Protein AF-A0A9P0P6H9-F1 (afdb_monomer_lite)

Foldseek 3Di:
DPDQDPLLVLLVVLLVVLQVLVQVVLVVCVVVVVLDPVSCVVSLVVSLVVSLVVLPVVDDDQSSLSNNLSNVLSNLLNVLVSLLPRPDLLRNLVSLLSNLLSCLLSLQLNLCSVQPVPPRGSCSSVPCVDPVVVVVVVVLVVVLVVCCVPPSVQSNPVVLLVVLSVLLVQLSVQLSQVSVQLRVLDDPDDDPDDDPPHDDGCDDSNVVPVCSNVVSVVSNVVSSSSNRSD

Secondary structure (DSSP, 8-state):
-PPPPHHHHHHHHHHHHHHHHHHHHHHHHHHTT---HHHHHHHHHHHHHHHHHHHHHH--HHHHHHHHHHHHHHHHHHHHHHHHHHS-TTTHHHHHHHHHHHHHHHHHHHHHHHH-TTT--GGGG-TTS-HHHHHHHHHHHHHHHHHHHH-GGGG--HHHHHHHHHHHHHHHHHHHHHHHHHGGG--SSPPSS--TT-----SGGGGT-SSHHHHHHHHHHHHHHHHH--

InterPro domains:
  IPR007269 Isoprenylcysteine carboxyl methyltransferase [PF04140] (165-226)
  IPR025770 Protein-S-isoprenylcysteine O-methyltransferase [PS51564] (11-226)

Radius of gyration: 18.98 Å; chains: 1; bounding box: 43×39×51 Å

Organism: Acanthoscelides obtectus (NCBI:txid200917)

Sequence (230 aa):
MKMLCSEAKIALQTFLLGFFVFLPIEFGNIYLNCVSLTENAMTISSATAVLCFVVGLLYRGYNFQIGIRAALLGAVFALGFYVRIVAPPNVKIFGSYMCIMAFFHFSEFLFIALIQPKQVSTDSFVINHSPQYVIAAITSWLEFFLECYFFPGMKQVYWLSSVGICICVLGELLRKASMLTARSNFHHLVQCEKSNDHVLVTHGVYAWFRHPSYVGWFYWSVGTQVCNIS

Structure (mmCIF, N/CA/C/O backbone):
data_AF-A0A9P0P6H9-F1
#
_entry.id   AF-A0A9P0P6H9-F1
#
loop_
_atom_site.group_PDB
_atom_site.id
_atom_site.type_symbol
_atom_site.label_atom_id
_atom_site.label_alt_id
_atom_site.label_comp_id
_atom_site.label_asym_id
_atom_site.label_entity_id
_atom_site.label_seq_id
_atom_site.pdbx_PDB_ins_code
_atom_site.Cartn_x
_atom_site.Cartn_y
_atom_site.Cartn_z
_atom_site.occupancy
_atom_site.B_iso_or_equiv
_atom_site.auth_seq_id
_atom_site.auth_comp_id
_atom_site.auth_asym_id
_atom_site.auth_atom_id
_atom_site.pdbx_PDB_model_num
ATOM 1 N N . MET A 1 1 ? -23.849 10.475 11.396 1.00 46.50 1 MET A N 1
ATOM 2 C CA . MET A 1 1 ? -22.535 10.012 10.896 1.00 46.50 1 MET A CA 1
ATOM 3 C C . MET A 1 1 ? -21.529 10.195 12.029 1.00 46.50 1 MET A C 1
ATOM 5 O O . MET A 1 1 ? -21.352 11.330 12.452 1.00 46.50 1 MET A O 1
ATOM 9 N N . LYS A 1 2 ? -20.972 9.126 12.624 1.00 58.31 2 LYS A N 1
ATOM 10 C CA . LYS A 1 2 ? -19.924 9.292 13.655 1.00 58.31 2 LYS A CA 1
ATOM 11 C C . LYS A 1 2 ? -18.733 9.996 12.997 1.00 58.31 2 LYS A C 1
ATOM 13 O O . LYS A 1 2 ? -18.302 9.569 11.930 1.00 58.31 2 LYS A O 1
ATOM 18 N N . MET A 1 3 ? -18.242 11.079 13.597 1.00 72.44 3 MET A N 1
ATOM 19 C CA . MET A 1 3 ? -17.008 11.727 13.150 1.00 72.44 3 MET A CA 1
ATOM 20 C C . MET A 1 3 ? -15.858 10.712 13.175 1.00 72.44 3 MET A C 1
ATOM 22 O O . MET A 1 3 ? -15.705 10.004 14.170 1.00 72.44 3 MET A O 1
ATOM 26 N N . LEU A 1 4 ? -15.052 10.660 12.105 1.00 85.12 4 LEU A N 1
ATOM 27 C CA . LEU A 1 4 ? -13.774 9.935 12.108 1.00 85.12 4 LEU A CA 1
ATOM 28 C C . LEU A 1 4 ? -12.929 10.387 13.311 1.00 85.12 4 LEU A C 1
ATOM 30 O O . LEU A 1 4 ? -12.880 11.589 13.605 1.00 85.12 4 LEU A O 1
ATOM 34 N N . CYS A 1 5 ? -12.240 9.446 13.966 1.00 93.38 5 CYS A N 1
ATOM 35 C CA . CYS A 1 5 ? -11.257 9.785 14.993 1.00 93.38 5 CYS A CA 1
ATOM 36 C C . CYS A 1 5 ? -10.082 10.574 14.393 1.00 93.38 5 CYS A C 1
ATOM 38 O O . CYS A 1 5 ? -9.901 10.631 13.171 1.00 93.38 5 CYS A O 1
ATOM 40 N N . SER A 1 6 ? -9.302 11.227 15.254 1.00 94.88 6 SER A N 1
ATOM 41 C CA . SER A 1 6 ? -8.186 12.074 14.821 1.00 94.88 6 SER A CA 1
ATOM 42 C C . SER A 1 6 ? -7.151 11.271 14.032 1.00 94.88 6 SER A C 1
ATOM 44 O O . SER A 1 6 ? -6.678 11.712 12.990 1.00 94.88 6 SER A O 1
ATOM 46 N N . GLU A 1 7 ? -6.862 10.057 14.486 1.00 96.31 7 GLU A N 1
ATOM 47 C CA . GLU A 1 7 ? -5.907 9.121 13.903 1.00 96.31 7 GLU A CA 1
ATOM 48 C C . GLU A 1 7 ? -6.308 8.739 12.475 1.00 96.31 7 GLU A C 1
ATOM 50 O O . GLU A 1 7 ? -5.483 8.793 11.563 1.00 96.31 7 GLU A O 1
ATOM 55 N N . ALA A 1 8 ? -7.593 8.437 12.257 1.00 96.56 8 ALA A N 1
ATOM 56 C CA . ALA A 1 8 ? -8.132 8.142 10.932 1.00 96.56 8 ALA A CA 1
ATOM 57 C C . ALA A 1 8 ? -8.013 9.346 9.987 1.00 96.56 8 ALA A C 1
ATOM 59 O O . ALA A 1 8 ? -7.666 9.183 8.819 1.00 96.56 8 ALA A O 1
ATOM 60 N N . LYS A 1 9 ? -8.285 10.563 10.486 1.00 97.00 9 LYS A N 1
ATOM 61 C CA . LYS A 1 9 ? -8.155 11.795 9.692 1.00 97.00 9 LYS A CA 1
ATOM 62 C C . LYS A 1 9 ? -6.710 12.036 9.278 1.00 97.00 9 LYS A C 1
ATOM 64 O O . LYS A 1 9 ? -6.476 12.311 8.108 1.00 97.00 9 LYS A O 1
ATOM 69 N N . ILE A 1 10 ? -5.769 11.903 10.212 1.00 97.56 10 ILE A N 1
ATOM 70 C CA . ILE A 1 10 ? -4.338 12.084 9.948 1.00 97.56 10 ILE A CA 1
ATOM 71 C C . ILE A 1 10 ? -3.876 11.073 8.903 1.00 97.56 10 ILE A C 1
ATOM 73 O O . ILE A 1 10 ? -3.318 11.479 7.891 1.00 97.56 10 ILE A O 1
ATOM 77 N N . ALA A 1 11 ? -4.166 9.782 9.100 1.00 98.06 11 ALA A N 1
ATOM 78 C CA . ALA A 1 11 ? -3.779 8.745 8.150 1.00 98.06 11 ALA A CA 1
ATOM 79 C C . ALA A 1 11 ? -4.369 8.992 6.755 1.00 98.06 11 ALA A C 1
ATOM 81 O O . ALA A 1 11 ? -3.656 8.901 5.761 1.00 98.06 11 ALA A O 1
ATOM 82 N N . LEU A 1 12 ? -5.655 9.344 6.661 1.00 97.94 12 LEU A N 1
ATOM 83 C CA . LEU A 1 12 ? -6.288 9.631 5.375 1.00 97.94 12 LEU A CA 1
ATOM 84 C C . LEU A 1 12 ? -5.664 10.859 4.697 1.00 97.94 12 LEU A C 1
ATOM 86 O O . LEU A 1 12 ? -5.332 10.803 3.517 1.00 97.94 12 LEU A O 1
ATOM 90 N N . GLN A 1 13 ? -5.477 11.955 5.434 1.00 97.75 13 GLN A N 1
ATOM 91 C CA . GLN A 1 13 ? -4.884 13.184 4.904 1.00 97.75 13 GLN A CA 1
ATOM 92 C C . GLN A 1 13 ? -3.459 12.954 4.405 1.00 97.75 13 GLN A C 1
ATOM 94 O O . GLN A 1 13 ? -3.124 13.392 3.307 1.00 97.75 13 GLN A O 1
ATOM 99 N N . THR A 1 14 ? -2.623 12.257 5.175 1.00 98.19 14 THR A N 1
ATOM 100 C CA . THR A 1 14 ? -1.229 12.048 4.787 1.00 98.19 14 THR A CA 1
ATOM 101 C C . THR A 1 14 ? -1.071 10.984 3.707 1.00 98.19 14 THR A C 1
ATOM 103 O O . THR A 1 14 ? -0.214 11.156 2.846 1.00 98.19 14 THR A O 1
ATOM 106 N N . PHE A 1 15 ? -1.919 9.948 3.665 1.00 98.56 15 PHE A N 1
ATOM 107 C CA . PHE A 1 15 ? -1.969 9.014 2.532 1.00 98.56 15 PHE A CA 1
ATOM 108 C C . PHE A 1 15 ? -2.300 9.741 1.229 1.00 98.56 15 PHE A C 1
ATOM 110 O O . PHE A 1 15 ? -1.589 9.592 0.238 1.00 98.56 15 PHE A O 1
ATOM 117 N N . LEU A 1 16 ? -3.339 10.583 1.242 1.00 98.00 16 LEU A N 1
ATOM 118 C CA . LEU A 1 16 ? -3.709 11.384 0.075 1.00 98.00 16 LEU A CA 1
ATOM 119 C C . LEU A 1 16 ? -2.623 12.401 -0.287 1.00 98.00 16 LEU A C 1
ATOM 121 O O . LEU A 1 16 ? -2.374 12.603 -1.469 1.00 98.00 16 LEU A O 1
ATOM 125 N N . LEU A 1 17 ? -1.941 12.998 0.696 1.00 97.12 17 LEU A N 1
ATOM 126 C CA . LEU A 1 17 ? -0.784 13.860 0.447 1.00 97.12 17 LEU A CA 1
ATOM 127 C C . LEU A 1 17 ? 0.320 13.098 -0.298 1.00 97.12 17 LEU A C 1
ATOM 129 O O . LEU A 1 17 ? 0.776 13.566 -1.335 1.00 97.12 17 LEU A O 1
ATOM 133 N N . GLY A 1 18 ? 0.721 11.920 0.192 1.00 97.12 18 GLY A N 1
ATOM 134 C CA . GLY A 1 18 ? 1.727 11.088 -0.471 1.00 97.12 18 GLY A CA 1
ATOM 135 C C . GLY A 1 18 ? 1.313 10.693 -1.889 1.00 97.12 18 GLY A C 1
ATOM 136 O O . GLY A 1 18 ? 2.103 10.813 -2.817 1.00 97.12 18 GLY A O 1
ATOM 137 N N . PHE A 1 19 ? 0.052 10.307 -2.078 1.00 97.12 19 PHE A N 1
ATOM 138 C CA . PHE A 1 19 ? -0.480 9.935 -3.387 1.00 97.12 19 PHE A CA 1
ATOM 139 C C . PHE A 1 19 ? -0.509 11.115 -4.375 1.00 97.12 19 PHE A C 1
ATOM 141 O O . PHE A 1 19 ? 0.058 11.041 -5.463 1.00 97.12 19 PHE A O 1
ATOM 148 N N . PHE A 1 20 ? -1.132 12.235 -3.997 1.00 95.69 20 PHE A N 1
ATOM 149 C CA . PHE A 1 20 ? -1.343 13.370 -4.899 1.00 95.69 20 PHE A CA 1
ATOM 150 C C . PHE A 1 20 ? -0.106 14.241 -5.120 1.00 95.69 20 PHE A C 1
ATOM 152 O O . PHE A 1 20 ? -0.071 14.964 -6.110 1.00 95.69 20 PHE A O 1
ATOM 159 N N . VAL A 1 21 ? 0.907 14.187 -4.250 1.00 94.31 21 VAL A N 1
ATOM 160 C CA . VAL A 1 21 ? 2.198 14.852 -4.508 1.00 94.31 21 VAL A CA 1
ATOM 161 C C . VAL A 1 21 ? 2.993 14.108 -5.580 1.00 94.31 21 VAL A C 1
ATOM 163 O O . VAL A 1 21 ? 3.649 14.745 -6.399 1.00 94.31 21 VAL A O 1
ATOM 166 N N . PHE A 1 22 ? 2.921 12.776 -5.605 1.00 94.81 22 PHE A N 1
ATOM 167 C CA . PHE A 1 22 ? 3.721 11.956 -6.516 1.00 94.81 22 PHE A CA 1
ATOM 168 C C . PHE A 1 22 ? 3.121 11.895 -7.923 1.00 94.81 22 PHE A C 1
ATOM 170 O O . PHE A 1 22 ? 3.861 12.023 -8.895 1.00 94.81 22 PHE A O 1
ATOM 177 N N . LEU A 1 23 ? 1.791 11.831 -8.048 1.00 92.38 23 LEU A N 1
ATOM 178 C CA . LEU A 1 23 ? 1.106 11.803 -9.347 1.00 92.38 23 LEU A CA 1
ATOM 179 C C . LEU A 1 23 ? 1.543 12.888 -10.359 1.00 92.38 23 LEU A C 1
ATOM 181 O O . LEU A 1 23 ? 1.829 12.533 -11.502 1.00 92.38 23 LEU A O 1
ATOM 185 N N . PRO A 1 24 ? 1.599 14.195 -10.024 1.00 93.00 24 PRO A N 1
ATOM 186 C CA . PRO A 1 24 ? 2.011 15.220 -10.983 1.00 93.00 24 PRO A CA 1
ATOM 187 C C . PRO A 1 24 ? 3.496 15.129 -11.346 1.00 93.00 24 PRO A C 1
ATOM 189 O O . PRO A 1 24 ? 3.852 15.427 -12.483 1.00 93.00 24 PRO A O 1
ATOM 192 N N . ILE A 1 25 ? 4.354 14.699 -10.414 1.00 94.00 25 ILE A N 1
ATOM 193 C CA . ILE A 1 25 ? 5.785 14.475 -10.667 1.00 94.00 25 ILE A CA 1
ATOM 194 C C . ILE A 1 25 ? 5.942 13.344 -11.686 1.00 94.00 25 ILE A C 1
ATOM 196 O O . ILE A 1 25 ? 6.605 13.498 -12.707 1.00 94.00 25 ILE A O 1
ATOM 200 N N . GLU A 1 26 ? 5.269 12.227 -11.433 1.00 93.56 26 GLU A N 1
ATOM 201 C CA . GLU A 1 26 ? 5.256 11.047 -12.290 1.00 93.56 26 GLU A CA 1
ATOM 202 C C . GLU A 1 26 ? 4.680 11.360 -13.677 1.00 93.56 26 GLU A C 1
ATOM 204 O O . GLU A 1 26 ? 5.293 11.026 -14.689 1.00 93.56 26 GLU A O 1
ATOM 209 N N . PHE A 1 27 ? 3.550 12.069 -13.750 1.00 93.38 27 PHE A N 1
ATOM 210 C CA . PHE A 1 27 ? 2.960 12.499 -15.019 1.00 93.38 27 PHE A CA 1
ATOM 211 C C . PHE A 1 27 ? 3.875 13.462 -15.786 1.00 93.38 27 PHE A C 1
ATOM 213 O O . PHE A 1 27 ? 4.026 13.329 -17.000 1.00 93.38 27 PHE A O 1
ATOM 220 N N . GLY A 1 28 ? 4.527 14.394 -15.085 1.00 93.88 28 GLY A N 1
ATOM 221 C CA . GLY A 1 28 ? 5.537 15.279 -15.659 1.00 93.88 28 GLY A CA 1
ATOM 222 C C . GLY A 1 28 ? 6.708 14.500 -16.260 1.00 93.88 28 GLY A C 1
ATOM 223 O O . GLY A 1 28 ? 7.095 14.768 -17.395 1.00 93.88 28 GLY A O 1
ATOM 224 N N . ASN A 1 29 ? 7.207 13.480 -15.557 1.00 93.75 29 ASN A N 1
ATOM 225 C CA . ASN A 1 29 ? 8.280 12.616 -16.054 1.00 93.75 29 ASN A CA 1
ATOM 226 C C . ASN A 1 29 ? 7.860 11.837 -17.311 1.00 93.75 29 ASN A C 1
ATOM 228 O O . ASN A 1 29 ? 8.657 11.718 -18.240 1.00 93.75 29 ASN A O 1
ATOM 232 N N . ILE A 1 30 ? 6.610 11.353 -17.384 1.00 93.62 30 ILE A N 1
ATOM 233 C CA . ILE A 1 30 ? 6.062 10.735 -18.609 1.00 93.62 30 ILE A CA 1
ATOM 234 C C . ILE A 1 30 ? 6.025 11.756 -19.744 1.00 93.62 30 ILE A C 1
ATOM 236 O O . ILE A 1 30 ? 6.517 11.481 -20.835 1.00 93.62 30 ILE A O 1
ATOM 240 N N . TYR A 1 31 ? 5.449 12.931 -19.488 1.00 94.81 31 TYR A N 1
ATOM 241 C CA . TYR A 1 31 ? 5.254 13.973 -20.494 1.00 94.81 31 TYR A CA 1
ATOM 242 C C . TYR A 1 31 ? 6.580 14.483 -21.077 1.00 94.81 31 TYR A C 1
ATOM 244 O O . TYR A 1 31 ? 6.685 14.698 -22.282 1.00 94.81 31 TYR A O 1
ATOM 252 N N . LEU A 1 32 ? 7.604 14.634 -20.234 1.00 93.88 32 LEU A N 1
ATOM 253 C CA . LEU A 1 32 ? 8.948 15.062 -20.630 1.00 93.88 32 LEU A CA 1
ATOM 254 C C . LEU A 1 32 ? 9.820 13.915 -21.169 1.00 93.88 32 LEU A C 1
ATOM 256 O O . LEU A 1 32 ? 10.964 14.150 -21.549 1.00 93.88 32 LEU A O 1
ATOM 260 N N . ASN A 1 33 ? 9.295 12.685 -21.209 1.00 91.50 33 ASN A N 1
ATOM 261 C CA . ASN A 1 33 ? 10.023 11.469 -21.575 1.00 91.50 33 ASN A CA 1
ATOM 262 C C . ASN A 1 33 ? 11.272 11.199 -20.702 1.00 91.50 33 ASN A C 1
ATOM 264 O O . ASN A 1 33 ? 12.204 10.507 -21.115 1.00 91.50 33 ASN A O 1
ATOM 268 N N . CYS A 1 34 ? 11.274 11.701 -19.466 1.00 90.12 34 CYS A N 1
ATOM 269 C CA . CYS A 1 34 ? 12.267 11.402 -18.436 1.00 90.12 34 CYS A CA 1
ATOM 270 C C . CYS A 1 34 ? 11.896 10.080 -17.755 1.00 90.12 34 CYS A C 1
ATOM 272 O O . CYS A 1 34 ? 11.476 10.060 -16.602 1.00 90.12 34 CYS A O 1
ATOM 274 N N . VAL A 1 35 ? 11.977 8.966 -18.488 1.00 86.88 35 VAL A N 1
ATOM 275 C CA . VAL A 1 35 ? 11.600 7.615 -18.010 1.00 86.88 35 VAL A CA 1
ATOM 276 C C . VAL A 1 35 ? 12.808 6.741 -17.656 1.00 86.88 35 VAL A C 1
ATOM 278 O O . VAL A 1 35 ? 12.669 5.562 -17.336 1.00 86.88 35 VAL A O 1
ATOM 281 N N . SER A 1 36 ? 14.010 7.321 -17.681 1.00 92.50 36 SER A N 1
ATOM 282 C CA . SER A 1 36 ? 15.232 6.688 -17.185 1.00 92.50 36 SER A CA 1
ATOM 283 C C . SER A 1 36 ? 15.065 6.273 -15.722 1.00 92.50 36 SER A C 1
ATOM 285 O O . SER A 1 36 ? 14.583 7.053 -14.894 1.00 92.50 36 SER A O 1
ATOM 287 N N . LEU A 1 37 ? 15.497 5.054 -15.385 1.00 91.19 37 LEU A N 1
ATOM 288 C CA . LEU A 1 37 ? 15.441 4.551 -14.011 1.00 91.19 37 LEU A CA 1
ATOM 289 C C . LEU A 1 37 ? 16.217 5.460 -13.054 1.00 91.19 37 LEU A C 1
ATOM 291 O O . LEU A 1 37 ? 15.731 5.754 -11.968 1.00 91.19 37 LEU A O 1
ATOM 295 N N . THR A 1 38 ? 17.403 5.922 -13.452 1.00 92.50 38 THR A N 1
ATOM 296 C CA . THR A 1 38 ? 18.271 6.743 -12.601 1.00 92.50 38 THR A CA 1
ATOM 297 C C . THR A 1 38 ? 17.655 8.115 -12.339 1.00 92.50 38 THR A C 1
ATOM 299 O O . THR A 1 38 ? 17.631 8.562 -11.194 1.00 92.50 38 THR A O 1
ATOM 302 N N . GLU A 1 39 ? 17.105 8.760 -13.371 1.00 90.38 39 GLU A N 1
ATOM 303 C CA . GLU A 1 39 ? 16.432 10.060 -13.239 1.00 90.38 39 GLU A CA 1
ATOM 304 C C . GLU A 1 39 ? 15.203 9.950 -12.336 1.00 90.38 39 GLU A C 1
ATOM 306 O O . GLU A 1 39 ? 15.060 10.713 -11.383 1.00 90.38 39 GLU A O 1
ATOM 311 N N . ASN A 1 40 ? 14.354 8.945 -12.570 1.00 93.25 40 ASN A N 1
ATOM 312 C CA . ASN A 1 40 ? 13.177 8.720 -11.739 1.00 93.25 40 ASN A CA 1
ATOM 313 C C . ASN A 1 40 ? 13.549 8.356 -10.309 1.00 93.25 40 ASN A C 1
ATOM 315 O O . ASN A 1 40 ? 12.954 8.894 -9.384 1.00 93.25 40 ASN A O 1
ATOM 319 N N . ALA A 1 41 ? 14.556 7.508 -10.097 1.00 93.00 41 ALA A N 1
ATOM 320 C CA . ALA A 1 41 ? 15.015 7.166 -8.756 1.00 93.00 41 ALA A CA 1
ATOM 321 C C . ALA A 1 41 ? 15.477 8.413 -7.986 1.00 93.00 41 ALA A C 1
ATOM 323 O O . ALA A 1 41 ? 15.114 8.579 -6.820 1.00 93.00 41 ALA A O 1
ATOM 324 N N . MET A 1 42 ? 16.218 9.323 -8.627 1.00 93.50 42 MET A N 1
ATOM 325 C CA . MET A 1 42 ? 16.642 10.587 -8.010 1.00 93.50 42 MET A CA 1
ATOM 326 C C . MET A 1 42 ? 15.455 11.510 -7.710 1.00 93.50 42 MET A C 1
ATOM 328 O O . MET A 1 42 ? 15.340 12.023 -6.596 1.00 93.50 42 MET A O 1
ATOM 332 N N . THR A 1 43 ? 14.538 11.683 -8.661 1.00 93.81 43 THR A N 1
ATOM 333 C CA . THR A 1 43 ? 13.362 12.548 -8.493 1.00 93.81 43 THR A CA 1
ATOM 334 C C . THR A 1 43 ? 12.421 12.026 -7.403 1.00 93.81 43 THR A C 1
ATOM 336 O O . THR A 1 43 ? 12.041 12.769 -6.501 1.00 93.81 43 THR A O 1
ATOM 339 N N . ILE A 1 44 ? 12.095 10.732 -7.432 1.00 94.19 44 ILE A N 1
ATOM 340 C CA . ILE A 1 44 ? 11.188 10.066 -6.485 1.00 94.19 44 ILE A CA 1
ATOM 341 C C . ILE A 1 44 ? 11.805 9.999 -5.082 1.00 94.19 44 ILE A C 1
ATOM 343 O O . ILE A 1 44 ? 11.108 10.252 -4.098 1.00 94.19 44 ILE A O 1
ATOM 347 N N . SER A 1 45 ? 13.108 9.725 -4.951 1.00 94.81 45 SER A N 1
ATOM 348 C CA . SER A 1 45 ? 13.781 9.749 -3.640 1.00 94.81 45 SER A CA 1
ATOM 349 C C . SER A 1 45 ? 13.834 11.159 -3.047 1.00 94.81 45 SER A C 1
ATOM 351 O O . SER A 1 45 ? 13.545 11.331 -1.861 1.00 94.81 45 SER A O 1
ATOM 353 N N . SER A 1 46 ? 14.096 12.177 -3.870 1.00 95.12 46 SER A N 1
ATOM 354 C CA . SER A 1 46 ? 14.055 13.582 -3.448 1.00 95.12 46 SER A CA 1
ATOM 355 C C . SER A 1 46 ? 12.645 13.992 -3.011 1.00 95.12 46 SER A C 1
ATOM 357 O O . SER A 1 46 ? 12.470 14.554 -1.929 1.00 95.12 46 SER A O 1
ATOM 359 N N . ALA A 1 47 ? 11.618 13.638 -3.792 1.00 96.06 47 ALA A N 1
ATOM 360 C CA . ALA A 1 47 ? 10.218 13.873 -3.441 1.00 96.06 47 ALA A CA 1
ATOM 361 C C . ALA A 1 47 ? 9.822 13.160 -2.137 1.00 96.06 47 ALA A C 1
ATOM 363 O O . ALA A 1 47 ? 9.124 13.732 -1.300 1.00 96.06 47 ALA A O 1
ATOM 364 N N . THR A 1 48 ? 10.329 11.944 -1.916 1.00 96.62 48 THR A N 1
ATOM 365 C CA . THR A 1 48 ? 10.120 11.188 -0.673 1.00 96.62 48 THR A CA 1
ATOM 366 C C . THR A 1 48 ? 10.765 11.890 0.518 1.00 96.62 48 THR A C 1
ATOM 368 O O . THR A 1 48 ? 10.127 12.034 1.559 1.00 96.62 48 THR A O 1
ATOM 371 N N . ALA A 1 49 ? 11.999 12.383 0.381 1.00 96.81 49 ALA A N 1
ATOM 372 C CA . ALA A 1 49 ? 12.669 13.135 1.440 1.00 96.81 49 ALA A CA 1
ATOM 373 C C . ALA A 1 49 ? 11.895 14.415 1.805 1.00 96.81 49 ALA A C 1
ATOM 375 O O . ALA A 1 49 ? 11.684 14.693 2.988 1.00 96.81 49 ALA A O 1
ATOM 376 N N . VAL A 1 50 ? 11.403 15.149 0.799 1.00 96.75 50 VAL A N 1
ATOM 377 C CA . VAL A 1 50 ? 10.554 16.334 0.998 1.00 96.75 50 VAL A CA 1
ATOM 378 C C . VAL A 1 50 ? 9.241 15.962 1.687 1.00 96.75 50 VAL A C 1
ATOM 380 O O . VAL A 1 50 ? 8.860 16.623 2.650 1.00 96.75 50 VAL A O 1
ATOM 383 N N . LEU A 1 51 ? 8.571 14.887 1.265 1.00 97.25 51 LEU A N 1
ATOM 384 C CA . LEU A 1 51 ? 7.343 14.400 1.900 1.00 97.25 51 LEU A CA 1
ATOM 385 C C . LEU A 1 51 ? 7.571 14.074 3.383 1.00 97.25 51 LEU A C 1
ATOM 387 O O . LEU A 1 51 ? 6.808 14.526 4.239 1.00 97.25 51 LEU A O 1
ATOM 391 N N . CYS A 1 52 ? 8.639 13.336 3.697 1.00 97.06 52 CYS A N 1
ATOM 392 C CA . CYS A 1 52 ? 9.015 13.006 5.070 1.00 97.06 52 CYS A CA 1
ATOM 393 C C . CYS A 1 52 ? 9.256 14.265 5.912 1.00 97.06 52 CYS A C 1
ATOM 395 O O . CYS A 1 52 ? 8.777 14.355 7.046 1.00 97.06 52 CYS A O 1
ATOM 397 N N . PHE A 1 53 ? 9.959 15.250 5.347 1.00 96.94 53 PHE A N 1
ATOM 398 C CA . PHE A 1 53 ? 10.214 16.529 5.998 1.00 96.94 53 PHE A CA 1
ATOM 399 C C . PHE A 1 53 ? 8.917 17.309 6.255 1.00 96.94 53 PHE A C 1
ATOM 401 O O . PHE A 1 53 ? 8.668 17.715 7.389 1.00 96.94 53 PHE A O 1
ATOM 408 N N . VAL A 1 54 ? 8.049 17.448 5.247 1.00 96.81 54 VAL A N 1
ATOM 409 C CA . VAL A 1 54 ? 6.752 18.139 5.360 1.00 96.81 54 VAL A CA 1
ATOM 410 C C . VAL A 1 54 ? 5.874 17.487 6.428 1.00 96.81 54 VAL A C 1
ATOM 412 O O . VAL A 1 54 ? 5.351 18.181 7.298 1.00 96.81 54 VAL A O 1
ATOM 415 N N . VAL A 1 55 ? 5.757 16.157 6.441 1.00 97.38 55 VAL A N 1
ATOM 416 C CA . VAL A 1 55 ? 4.992 15.445 7.480 1.00 97.38 55 VAL A CA 1
ATOM 417 C C . VAL A 1 55 ? 5.598 15.677 8.871 1.00 97.38 55 VAL A C 1
ATOM 419 O O . VAL A 1 55 ? 4.852 15.854 9.835 1.00 97.38 55 VAL A O 1
ATOM 422 N N . GLY A 1 56 ? 6.929 15.738 8.980 1.00 96.56 56 GLY A N 1
ATOM 423 C CA . GLY A 1 56 ? 7.643 16.061 10.221 1.00 96.56 56 GLY A CA 1
ATOM 424 C C . GLY A 1 56 ? 7.452 17.499 10.719 1.00 96.56 56 GLY A C 1
ATOM 425 O O . GLY A 1 56 ? 7.609 17.756 11.915 1.00 96.56 56 GLY A O 1
ATOM 426 N N . LEU A 1 57 ? 7.091 18.431 9.831 1.00 96.94 57 LEU A N 1
ATOM 427 C CA . LEU A 1 57 ? 6.683 19.788 10.200 1.00 96.94 57 LEU A CA 1
ATOM 428 C C . LEU A 1 57 ? 5.224 19.841 10.668 1.00 96.94 57 LEU A C 1
ATOM 430 O O . LEU A 1 57 ? 4.923 20.548 11.628 1.00 96.94 57 LEU A O 1
ATOM 434 N N . LEU A 1 58 ? 4.333 19.092 10.009 1.00 96.75 58 LEU A N 1
ATOM 435 C CA . LEU A 1 58 ? 2.891 19.110 10.277 1.00 96.75 58 LEU A CA 1
ATOM 436 C C . LEU A 1 58 ? 2.499 18.362 11.556 1.00 96.75 58 LEU A C 1
ATOM 438 O O . LEU A 1 58 ? 1.570 18.768 12.252 1.00 96.75 58 LEU A O 1
ATOM 442 N N . TYR A 1 59 ? 3.191 17.267 11.872 1.00 97.06 59 TYR A N 1
ATOM 443 C CA . TYR A 1 59 ? 2.842 16.392 12.988 1.00 97.06 59 TYR A CA 1
ATOM 444 C C . TYR A 1 59 ? 4.054 16.091 13.869 1.00 97.06 59 TYR A C 1
ATOM 446 O O . TYR A 1 59 ? 5.195 16.065 13.417 1.00 97.06 59 TYR A O 1
ATOM 454 N N . ARG A 1 60 ? 3.803 15.821 15.155 1.00 95.69 60 ARG A N 1
ATOM 455 C CA . ARG A 1 60 ? 4.826 15.475 16.155 1.00 95.69 60 ARG A CA 1
ATOM 456 C C . ARG A 1 60 ? 4.425 14.228 16.943 1.00 95.69 60 ARG A C 1
ATOM 458 O O . ARG A 1 60 ? 3.247 13.870 16.995 1.00 95.69 60 ARG A O 1
ATOM 465 N N . GLY A 1 61 ? 5.412 13.575 17.558 1.00 95.69 61 GLY A N 1
ATOM 466 C CA . GLY A 1 61 ? 5.207 12.429 18.447 1.00 95.69 61 GLY A CA 1
ATOM 467 C C . GLY A 1 61 ? 4.418 11.296 17.786 1.00 95.69 61 GLY A C 1
ATOM 468 O O . GLY A 1 61 ? 4.743 10.853 16.688 1.00 95.69 61 GLY A O 1
ATOM 469 N N . TYR A 1 62 ? 3.362 10.840 18.452 1.00 95.12 62 TYR A N 1
ATOM 470 C CA . TYR A 1 62 ? 2.528 9.732 17.988 1.00 95.12 62 TYR A CA 1
ATOM 471 C C . TYR A 1 62 ? 1.812 10.013 16.652 1.00 95.12 62 TYR A C 1
ATOM 473 O O . TYR A 1 62 ? 1.820 9.180 15.746 1.00 95.12 62 TYR A O 1
ATOM 481 N N . ASN A 1 63 ? 1.284 11.226 16.471 1.00 96.62 63 ASN A N 1
ATOM 482 C CA . ASN A 1 63 ? 0.610 11.626 15.232 1.00 96.62 63 ASN A CA 1
ATOM 483 C C . ASN A 1 63 ? 1.562 11.631 14.029 1.00 96.62 63 ASN A C 1
ATOM 485 O O . ASN A 1 63 ? 1.162 11.263 12.927 1.00 96.62 63 ASN A O 1
ATOM 489 N N . PHE A 1 64 ? 2.833 11.990 14.244 1.00 97.44 64 PHE A N 1
ATOM 490 C CA . PHE A 1 64 ? 3.865 11.882 13.210 1.00 97.44 64 PHE A CA 1
ATOM 491 C C . PHE A 1 64 ? 4.070 10.431 12.769 1.00 97.44 64 PHE A C 1
ATOM 493 O O . PHE A 1 64 ? 4.162 10.164 11.576 1.00 97.44 64 PHE A O 1
ATOM 500 N N . GLN A 1 65 ? 4.085 9.482 13.710 1.00 97.69 65 GLN A N 1
ATOM 501 C CA . GLN A 1 65 ? 4.280 8.066 13.396 1.00 97.69 65 GLN A CA 1
ATOM 502 C C . GLN A 1 65 ? 3.157 7.484 12.526 1.00 97.69 65 GLN A C 1
ATOM 504 O O . GLN A 1 65 ? 3.437 6.671 11.641 1.00 97.69 65 GLN A O 1
ATOM 509 N N . ILE A 1 66 ? 1.909 7.902 12.753 1.00 98.06 66 ILE A N 1
ATOM 510 C CA . ILE A 1 66 ? 0.771 7.559 11.889 1.00 98.06 66 ILE A CA 1
ATOM 511 C C . ILE A 1 66 ? 0.925 8.254 10.536 1.00 98.06 66 ILE A C 1
ATOM 513 O O . ILE A 1 66 ? 0.874 7.605 9.489 1.00 98.06 66 ILE A O 1
ATOM 517 N N . GLY A 1 67 ? 1.161 9.569 10.574 1.00 98.06 67 GLY A N 1
ATOM 518 C CA . GLY A 1 67 ? 1.253 10.418 9.396 1.00 98.06 67 GLY A CA 1
ATOM 519 C C . GLY A 1 67 ? 2.295 9.924 8.397 1.00 98.06 67 GLY A C 1
ATOM 520 O O . GLY A 1 67 ? 1.980 9.786 7.218 1.00 98.06 67 GLY A O 1
ATOM 521 N N . ILE A 1 68 ? 3.500 9.591 8.869 1.00 98.31 68 ILE A N 1
ATOM 522 C CA . ILE A 1 68 ? 4.616 9.169 8.017 1.00 98.31 68 ILE A CA 1
ATOM 523 C C . ILE A 1 68 ? 4.374 7.803 7.369 1.00 98.31 68 ILE A C 1
ATOM 525 O O . ILE A 1 68 ? 4.644 7.639 6.184 1.00 98.31 68 ILE A O 1
ATOM 529 N N . ARG A 1 69 ? 3.801 6.835 8.100 1.00 98.38 69 ARG A N 1
ATOM 530 C CA . ARG A 1 69 ? 3.470 5.507 7.555 1.00 98.38 69 ARG A CA 1
ATOM 531 C C . ARG A 1 69 ? 2.424 5.621 6.458 1.00 98.38 69 ARG A C 1
ATOM 533 O O . ARG A 1 69 ? 2.623 5.097 5.369 1.00 98.38 69 ARG A O 1
ATOM 540 N N . ALA A 1 70 ? 1.343 6.349 6.727 1.00 98.38 70 ALA A N 1
ATOM 541 C CA . ALA A 1 70 ? 0.294 6.567 5.744 1.00 98.38 70 ALA A CA 1
ATOM 542 C C . ALA A 1 70 ? 0.798 7.360 4.524 1.00 98.38 70 ALA A C 1
ATOM 544 O O . ALA A 1 70 ? 0.486 6.979 3.400 1.00 98.38 70 ALA A O 1
ATOM 545 N N . ALA A 1 71 ? 1.637 8.384 4.719 1.00 98.44 71 ALA A N 1
ATOM 546 C CA . ALA A 1 71 ? 2.242 9.144 3.623 1.00 98.44 71 ALA A CA 1
ATOM 547 C C . ALA A 1 71 ? 3.112 8.273 2.712 1.00 98.44 71 ALA A C 1
ATOM 549 O O . ALA A 1 71 ? 2.965 8.321 1.492 1.00 98.44 71 ALA A O 1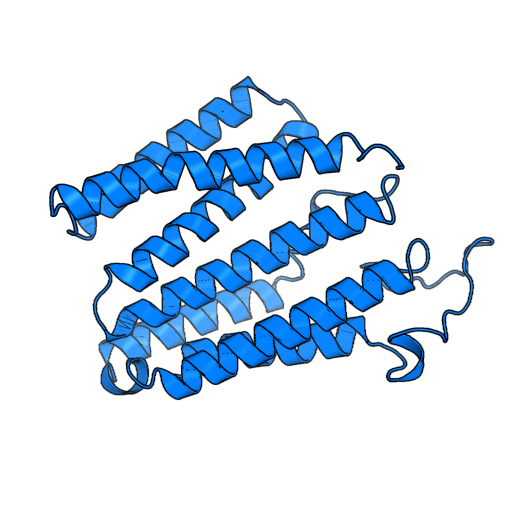
ATOM 550 N N . LEU A 1 72 ? 3.979 7.444 3.299 1.00 98.38 72 LEU A N 1
ATOM 551 C CA . LEU A 1 72 ? 4.830 6.530 2.542 1.00 98.38 72 LEU A CA 1
ATOM 552 C C . LEU A 1 72 ? 4.008 5.464 1.809 1.00 98.38 72 LEU A C 1
ATOM 554 O O . LEU A 1 72 ? 4.305 5.172 0.656 1.00 98.38 72 LEU A O 1
ATOM 558 N N . LEU A 1 73 ? 2.945 4.929 2.420 1.00 98.62 73 LEU A N 1
ATOM 559 C CA . LEU A 1 73 ? 2.023 4.019 1.731 1.00 98.62 73 LEU A CA 1
ATOM 560 C C . LEU A 1 73 ? 1.341 4.711 0.540 1.00 98.62 73 LEU A C 1
ATOM 562 O O . LEU A 1 73 ? 1.256 4.120 -0.531 1.00 98.62 73 LEU A O 1
ATOM 566 N N . GLY A 1 74 ? 0.918 5.970 0.687 1.00 98.38 74 GLY A N 1
ATOM 567 C CA . GLY A 1 74 ? 0.357 6.762 -0.412 1.00 98.38 74 GLY A CA 1
ATOM 568 C C . GLY A 1 74 ? 1.349 6.986 -1.557 1.00 98.38 74 GLY A C 1
ATOM 569 O O . GLY A 1 74 ? 0.991 6.818 -2.722 1.00 98.38 74 GLY A O 1
ATOM 570 N N . ALA A 1 75 ? 2.608 7.288 -1.231 1.00 98.25 75 ALA A N 1
ATOM 571 C CA . ALA A 1 75 ? 3.682 7.435 -2.212 1.00 98.25 75 ALA A CA 1
ATOM 572 C C . ALA A 1 75 ? 3.996 6.112 -2.937 1.00 98.25 75 ALA A C 1
ATOM 574 O O . ALA A 1 75 ? 4.108 6.093 -4.159 1.00 98.25 75 ALA A O 1
ATOM 575 N N . VAL A 1 76 ? 4.068 4.984 -2.216 1.00 98.31 76 VAL A N 1
ATOM 576 C CA . VAL A 1 76 ? 4.252 3.647 -2.819 1.00 98.31 76 VAL A CA 1
ATOM 577 C C . VAL A 1 76 ? 3.068 3.275 -3.714 1.00 98.31 76 VAL A C 1
ATOM 579 O O . VAL A 1 76 ? 3.261 2.661 -4.762 1.00 98.31 76 VAL A O 1
ATOM 582 N N . PHE A 1 77 ? 1.849 3.660 -3.331 1.00 98.19 77 PHE A N 1
ATOM 583 C CA . PHE A 1 77 ? 0.649 3.428 -4.130 1.00 98.19 77 PHE A CA 1
ATOM 584 C C . PHE A 1 77 ? 0.679 4.205 -5.456 1.00 98.19 77 PHE A C 1
ATOM 586 O O . PHE A 1 77 ? 0.372 3.621 -6.494 1.00 98.19 77 PHE A O 1
ATOM 593 N N . ALA A 1 78 ? 1.094 5.481 -5.443 1.00 97.81 78 ALA A N 1
ATOM 594 C CA . ALA A 1 78 ? 1.316 6.275 -6.660 1.00 97.81 78 ALA A CA 1
ATOM 595 C C . ALA A 1 78 ? 2.421 5.664 -7.538 1.00 97.81 78 ALA A C 1
ATOM 597 O O . ALA A 1 78 ? 2.177 5.333 -8.700 1.00 97.81 78 ALA A O 1
ATOM 598 N N . LEU A 1 79 ? 3.573 5.358 -6.932 1.00 97.31 79 LEU A N 1
ATOM 599 C CA . LEU A 1 79 ? 4.706 4.745 -7.621 1.00 97.31 79 LEU A CA 1
ATOM 600 C C . LEU A 1 79 ? 4.334 3.407 -8.275 1.00 97.31 79 LEU A C 1
ATOM 602 O O . LEU A 1 79 ? 4.809 3.096 -9.366 1.00 97.31 79 LEU A O 1
ATOM 606 N N . GLY A 1 80 ? 3.451 2.623 -7.653 1.00 97.44 80 GLY A N 1
ATOM 607 C CA . GLY A 1 80 ? 2.922 1.393 -8.238 1.00 97.44 80 GLY A CA 1
ATOM 608 C C . GLY A 1 80 ? 2.175 1.626 -9.559 1.00 97.44 80 GLY A C 1
ATOM 609 O O . GLY A 1 80 ? 2.413 0.905 -10.533 1.00 97.44 80 GLY A O 1
ATOM 610 N N . PHE A 1 81 ? 1.337 2.668 -9.645 1.00 96.31 81 PHE A N 1
ATOM 611 C CA . PHE A 1 81 ? 0.692 3.053 -10.908 1.00 96.31 81 PHE A CA 1
ATOM 612 C C . PHE A 1 81 ? 1.715 3.492 -11.947 1.00 96.31 81 PHE A C 1
ATOM 614 O O . PHE A 1 81 ? 1.643 3.052 -13.096 1.00 96.31 81 PHE A O 1
ATOM 621 N N . TYR A 1 82 ? 2.680 4.315 -11.544 1.00 96.38 82 TYR A N 1
ATOM 622 C CA . TYR A 1 82 ? 3.734 4.780 -12.433 1.00 96.38 82 TYR A CA 1
ATOM 623 C C . TYR A 1 82 ? 4.520 3.612 -13.037 1.00 96.38 82 TYR A C 1
ATOM 625 O O . TYR A 1 82 ? 4.566 3.468 -14.260 1.00 96.38 82 TYR A O 1
ATOM 633 N N . VAL A 1 83 ? 5.033 2.706 -12.196 1.00 96.19 83 VAL A N 1
ATOM 634 C CA . VAL A 1 83 ? 5.752 1.492 -12.620 1.00 96.19 83 VAL A CA 1
ATOM 635 C C . VAL A 1 83 ? 4.893 0.643 -13.558 1.00 96.19 83 VAL A C 1
ATOM 637 O O . VAL A 1 83 ? 5.381 0.187 -14.592 1.00 96.19 83 VAL A O 1
ATOM 640 N N . ARG A 1 84 ? 3.599 0.464 -13.266 1.00 95.19 84 ARG A N 1
ATOM 641 C CA . ARG A 1 84 ? 2.690 -0.305 -14.131 1.00 95.19 84 ARG A CA 1
ATOM 642 C C . ARG A 1 84 ? 2.572 0.282 -15.541 1.00 95.19 84 ARG A C 1
ATOM 644 O O . ARG A 1 84 ? 2.390 -0.470 -16.501 1.00 95.19 84 ARG A O 1
ATOM 651 N N . ILE A 1 85 ? 2.663 1.602 -15.671 1.00 94.00 85 ILE A N 1
ATOM 652 C CA . ILE A 1 85 ? 2.514 2.313 -16.942 1.00 94.00 85 ILE A CA 1
ATOM 653 C C . ILE A 1 85 ? 3.836 2.318 -17.719 1.00 94.00 85 ILE A C 1
ATOM 655 O O . ILE A 1 85 ? 3.857 1.883 -18.876 1.00 94.00 85 ILE A O 1
ATOM 659 N N . VAL A 1 86 ? 4.925 2.773 -17.088 1.00 94.38 86 VAL A N 1
ATOM 660 C CA . VAL A 1 86 ? 6.171 3.134 -17.789 1.00 94.38 86 VAL A CA 1
ATOM 661 C C . VAL A 1 86 ? 7.231 2.040 -17.812 1.00 94.38 86 VAL A C 1
ATOM 663 O O . VAL A 1 86 ? 8.102 2.069 -18.678 1.00 94.38 86 VAL A O 1
ATOM 666 N N . ALA A 1 87 ? 7.200 1.091 -16.870 1.00 94.56 87 ALA A N 1
ATOM 667 C CA . ALA A 1 87 ? 8.285 0.123 -16.742 1.00 94.56 87 ALA A CA 1
ATOM 668 C C . ALA A 1 87 ? 8.347 -0.833 -17.950 1.00 94.56 87 ALA A C 1
ATOM 670 O O . ALA A 1 87 ? 7.351 -1.013 -18.660 1.00 94.56 87 ALA A O 1
ATOM 671 N N . PRO A 1 88 ? 9.490 -1.499 -18.187 1.00 94.12 88 PRO A N 1
ATOM 672 C CA . PRO A 1 88 ? 9.590 -2.545 -19.198 1.00 94.12 88 PRO A CA 1
ATOM 673 C C . PRO A 1 88 ? 8.549 -3.662 -18.989 1.00 94.12 88 PRO A C 1
ATOM 675 O O . PRO A 1 88 ? 8.151 -3.911 -17.847 1.00 94.12 88 PRO A O 1
ATOM 678 N N . PRO A 1 89 ? 8.111 -4.363 -20.054 1.00 93.25 89 PRO A N 1
ATOM 679 C CA . PRO A 1 89 ? 7.034 -5.356 -19.991 1.00 93.25 89 PRO A CA 1
ATOM 680 C C . PRO A 1 89 ? 7.160 -6.395 -18.871 1.00 93.25 89 PRO A C 1
ATOM 682 O O . PRO A 1 89 ? 6.147 -6.722 -18.255 1.00 93.25 89 PRO A O 1
ATOM 685 N N . ASN A 1 90 ? 8.381 -6.854 -18.583 1.00 92.56 90 ASN A N 1
ATOM 686 C CA . ASN A 1 90 ? 8.701 -7.818 -17.527 1.00 92.56 90 ASN A CA 1
ATOM 687 C C . ASN A 1 90 ? 8.635 -7.240 -16.099 1.00 92.56 90 ASN A C 1
ATOM 689 O O . ASN A 1 90 ? 8.603 -8.002 -15.148 1.00 92.56 90 ASN A O 1
ATOM 693 N N . VAL A 1 91 ? 8.606 -5.917 -15.915 1.00 94.94 91 VAL A N 1
ATOM 694 C CA . VAL A 1 91 ? 8.573 -5.271 -14.585 1.00 94.94 91 VAL A CA 1
ATOM 695 C C . VAL A 1 91 ? 7.206 -4.654 -14.270 1.00 94.94 91 VAL A C 1
ATOM 697 O O . VAL A 1 91 ? 6.855 -4.498 -13.102 1.00 94.94 91 VAL A O 1
ATOM 700 N N . LYS A 1 92 ? 6.385 -4.346 -15.286 1.00 94.56 92 LYS A N 1
ATOM 701 C CA . LYS A 1 92 ? 5.078 -3.668 -15.126 1.00 94.56 92 LYS A CA 1
ATOM 702 C C . LYS A 1 92 ? 4.172 -4.293 -14.066 1.00 94.56 92 LYS A C 1
ATOM 704 O O . LYS A 1 92 ? 3.397 -3.593 -13.421 1.00 94.56 92 LYS A O 1
ATOM 709 N N . ILE A 1 93 ? 4.205 -5.613 -13.925 1.00 94.75 93 ILE A N 1
ATOM 710 C CA . ILE A 1 93 ? 3.367 -6.355 -12.977 1.00 94.75 93 ILE A CA 1
ATOM 711 C C . ILE A 1 93 ? 3.704 -6.014 -11.520 1.00 94.75 93 ILE A C 1
ATOM 713 O O . ILE A 1 93 ? 2.794 -5.897 -10.697 1.00 94.75 93 ILE A O 1
ATOM 717 N N . PHE A 1 94 ? 4.974 -5.736 -11.219 1.00 96.25 94 PHE A N 1
ATOM 718 C CA . PHE A 1 94 ? 5.405 -5.343 -9.879 1.00 96.25 94 PHE A CA 1
ATOM 719 C C . PHE A 1 94 ? 4.717 -4.061 -9.399 1.00 96.25 94 PHE A C 1
ATOM 721 O O . PHE A 1 94 ? 4.404 -3.926 -8.220 1.00 96.25 94 PHE A O 1
ATOM 728 N N . GLY A 1 95 ? 4.400 -3.144 -10.321 1.00 96.62 95 GLY A N 1
ATOM 729 C CA . GLY A 1 95 ? 3.640 -1.935 -10.004 1.00 96.62 95 GLY A CA 1
ATOM 730 C C . GLY A 1 95 ? 2.259 -2.241 -9.409 1.00 96.62 95 GLY A C 1
ATOM 731 O O . GLY A 1 95 ? 1.868 -1.655 -8.402 1.00 96.62 95 GLY A O 1
ATOM 732 N N . SER A 1 96 ? 1.545 -3.231 -9.957 1.00 96.06 96 SER A N 1
ATOM 733 C CA . SER A 1 96 ? 0.254 -3.678 -9.413 1.00 96.06 96 SER A CA 1
ATOM 734 C C . SER A 1 96 ? 0.399 -4.316 -8.031 1.00 96.06 96 SER A C 1
ATOM 736 O O . SER A 1 96 ? -0.412 -4.045 -7.144 1.00 96.06 96 SER A O 1
ATOM 738 N N . TYR A 1 97 ? 1.454 -5.106 -7.819 1.00 96.56 97 TYR A N 1
ATOM 739 C CA . TYR A 1 97 ? 1.785 -5.655 -6.503 1.00 96.56 97 TYR A CA 1
ATOM 740 C C . TYR A 1 97 ? 2.046 -4.547 -5.469 1.00 96.56 97 TYR A C 1
ATOM 742 O O . TYR A 1 97 ? 1.485 -4.592 -4.373 1.00 96.56 97 TYR A O 1
ATOM 750 N N . MET A 1 98 ? 2.817 -3.511 -5.824 1.00 97.56 98 MET A N 1
ATOM 751 C CA . MET A 1 98 ? 3.060 -2.351 -4.956 1.00 97.56 98 MET A CA 1
ATOM 752 C C . MET A 1 98 ? 1.753 -1.661 -4.554 1.00 97.56 98 MET A C 1
ATOM 754 O O . MET A 1 98 ? 1.551 -1.383 -3.370 1.00 97.56 98 MET A O 1
ATOM 758 N N . CYS A 1 99 ? 0.838 -1.448 -5.508 1.00 97.94 99 CYS A N 1
ATOM 759 C CA . CYS A 1 99 ? -0.483 -0.887 -5.227 1.00 97.94 99 CYS A CA 1
ATOM 760 C C . CYS A 1 99 ? -1.272 -1.751 -4.228 1.00 97.94 99 CYS A C 1
ATOM 762 O O . CYS A 1 99 ? -1.811 -1.230 -3.252 1.00 97.94 99 CYS A O 1
ATOM 764 N N . ILE A 1 100 ? -1.331 -3.070 -4.448 1.00 97.44 100 ILE A N 1
ATOM 765 C CA . ILE A 1 100 ? -2.074 -4.005 -3.586 1.00 97.44 100 ILE A CA 1
ATOM 766 C C . ILE A 1 100 ? -1.524 -3.987 -2.156 1.00 97.44 100 ILE A C 1
ATOM 768 O O . ILE A 1 100 ? -2.299 -3.882 -1.204 1.00 97.44 100 ILE A O 1
ATOM 772 N N . MET A 1 101 ? -0.200 -4.050 -2.001 1.00 97.06 101 MET A N 1
ATOM 773 C CA . MET A 1 101 ? 0.458 -4.039 -0.693 1.00 97.06 101 MET A CA 1
ATOM 774 C C . MET A 1 101 ? 0.232 -2.719 0.044 1.00 97.06 101 MET A C 1
ATOM 776 O O . MET A 1 101 ? -0.162 -2.717 1.212 1.00 97.06 101 MET A O 1
ATOM 780 N N . ALA A 1 102 ? 0.449 -1.591 -0.636 1.00 98.12 102 ALA A N 1
ATOM 781 C CA . ALA A 1 102 ? 0.277 -0.275 -0.037 1.00 98.12 102 ALA A CA 1
ATOM 782 C C . ALA A 1 102 ? -1.170 -0.038 0.414 1.00 98.12 102 ALA A C 1
ATOM 784 O O . ALA A 1 102 ? -1.407 0.427 1.533 1.00 98.12 102 ALA A O 1
ATOM 785 N N . PHE A 1 103 ? -2.136 -0.408 -0.433 1.00 98.25 103 PHE A N 1
ATOM 786 C CA . PHE A 1 103 ? -3.550 -0.270 -0.115 1.00 98.25 103 PHE A CA 1
ATOM 787 C C . PHE A 1 103 ? -3.962 -1.165 1.053 1.00 98.25 103 PHE A C 1
ATOM 789 O O . PHE A 1 103 ? -4.607 -0.661 1.964 1.00 98.25 103 PHE A O 1
ATOM 796 N N . PHE A 1 104 ? -3.548 -2.439 1.075 1.00 97.62 104 PHE A N 1
ATOM 797 C CA . PHE A 1 104 ? -3.870 -3.375 2.159 1.00 97.62 104 PHE A CA 1
ATOM 798 C C . PHE A 1 104 ? -3.446 -2.841 3.533 1.00 97.62 104 PHE A C 1
ATOM 800 O O . PHE A 1 104 ? -4.240 -2.822 4.473 1.00 97.62 104 PHE A O 1
ATOM 807 N N . HIS A 1 105 ? -2.200 -2.373 3.657 1.00 97.75 105 HIS A N 1
ATOM 808 C CA . HIS A 1 105 ? -1.681 -1.870 4.931 1.00 97.75 105 HIS A CA 1
ATOM 809 C C . HIS A 1 105 ? -2.362 -0.565 5.364 1.00 97.75 105 HIS A C 1
ATOM 811 O O . HIS A 1 105 ? -2.634 -0.361 6.549 1.00 97.75 105 HIS A O 1
ATOM 817 N N . PHE A 1 106 ? -2.666 0.321 4.414 1.00 98.44 106 PHE A N 1
ATOM 818 C CA . PHE A 1 106 ? -3.388 1.557 4.700 1.00 98.44 106 PHE A CA 1
ATOM 819 C C . PHE A 1 106 ? -4.842 1.289 5.118 1.00 98.44 106 PHE A C 1
ATOM 821 O O . PHE A 1 106 ? -5.320 1.834 6.116 1.00 98.44 106 PHE A O 1
ATOM 828 N N . SER A 1 107 ? -5.543 0.438 4.369 1.00 97.94 107 SER A N 1
ATOM 829 C CA . SER A 1 107 ? -6.948 0.113 4.596 1.00 97.94 107 SER A CA 1
ATOM 830 C C . SER A 1 107 ? -7.150 -0.638 5.916 1.00 97.94 107 SER A C 1
ATOM 832 O O . SER A 1 107 ? -8.130 -0.366 6.603 1.00 97.94 107 SER A O 1
ATOM 834 N N . GLU A 1 108 ? -6.223 -1.513 6.328 1.00 97.19 108 GLU A N 1
ATOM 835 C CA . GLU A 1 108 ? -6.244 -2.148 7.656 1.00 97.19 108 GLU A CA 1
ATOM 836 C C . GLU A 1 108 ? -6.296 -1.109 8.775 1.00 97.19 108 GLU A C 1
ATOM 838 O O . GLU A 1 108 ? -7.224 -1.117 9.590 1.00 97.19 108 GLU A O 1
ATOM 843 N N . PHE A 1 109 ? -5.353 -0.162 8.771 1.00 97.25 109 PHE A N 1
ATOM 844 C CA . PHE A 1 109 ? -5.313 0.895 9.776 1.00 97.25 109 PHE A CA 1
ATOM 845 C C . PHE A 1 109 ? -6.606 1.710 9.768 1.00 97.25 109 PHE A C 1
ATOM 847 O O . PHE A 1 109 ? -7.202 1.949 10.821 1.00 97.25 109 PHE A O 1
ATOM 854 N N . LEU A 1 110 ? -7.063 2.119 8.580 1.00 97.00 110 LEU A N 1
ATOM 855 C CA . LEU A 1 110 ? -8.254 2.948 8.440 1.00 97.00 110 LEU A CA 1
ATOM 856 C C . LEU A 1 110 ? -9.500 2.237 8.979 1.00 97.00 110 LEU A C 1
ATOM 858 O O . LEU A 1 110 ? -10.284 2.842 9.709 1.00 97.00 110 LEU A O 1
ATOM 862 N N . PHE A 1 111 ? -9.681 0.953 8.669 1.00 96.00 111 PHE A N 1
ATOM 863 C CA . PHE A 1 111 ? -10.839 0.195 9.134 1.00 96.00 111 PHE A CA 1
ATOM 864 C C . PHE A 1 111 ? -10.800 -0.044 10.644 1.00 96.00 111 PHE A C 1
ATOM 866 O O . PHE A 1 111 ? -11.843 0.099 11.282 1.00 96.00 111 PHE A O 1
ATOM 873 N N . ILE A 1 112 ? -9.629 -0.298 11.242 1.00 95.56 112 ILE A N 1
ATOM 874 C CA . ILE A 1 112 ? -9.493 -0.340 12.708 1.00 95.56 112 ILE A CA 1
ATOM 875 C C . ILE A 1 112 ? -9.832 1.000 13.340 1.00 95.56 112 ILE A C 1
ATOM 877 O O . ILE A 1 112 ? -10.601 1.046 14.298 1.00 95.56 112 ILE A O 1
ATOM 881 N N . ALA A 1 113 ? -9.340 2.100 12.778 1.00 95.06 113 ALA A N 1
ATOM 882 C CA . ALA A 1 113 ? -9.652 3.432 13.274 1.00 95.06 113 ALA A CA 1
ATOM 883 C C . ALA A 1 113 ? -11.168 3.732 13.227 1.00 95.06 113 ALA A C 1
ATOM 885 O O . ALA A 1 113 ? -11.697 4.426 14.096 1.00 95.06 113 ALA A O 1
ATOM 886 N N . LEU A 1 114 ? -11.888 3.172 12.245 1.00 94.00 114 LEU A N 1
ATOM 887 C CA . LEU A 1 114 ? -13.342 3.305 12.115 1.00 94.00 114 LEU A CA 1
ATOM 888 C C . LEU A 1 114 ? -14.122 2.456 13.128 1.00 94.00 114 LEU A C 1
ATOM 890 O O . LEU A 1 114 ? -15.115 2.932 13.686 1.00 94.00 114 LEU A O 1
ATOM 894 N N . ILE A 1 115 ? -13.714 1.205 13.354 1.00 93.25 115 ILE A N 1
ATOM 895 C CA . ILE A 1 115 ? -14.477 0.265 14.193 1.00 93.25 115 ILE A CA 1
ATOM 896 C C . ILE A 1 115 ? -14.046 0.268 15.665 1.00 93.25 115 ILE A C 1
ATOM 898 O O . ILE A 1 115 ? -14.874 0.017 16.541 1.00 93.25 115 ILE A O 1
ATOM 902 N N . GLN A 1 116 ? -12.780 0.580 15.944 1.00 92.75 116 GLN A N 1
ATOM 903 C CA . GLN A 1 116 ? -12.138 0.547 17.261 1.00 92.75 116 GLN A CA 1
ATOM 904 C C . GLN A 1 116 ? -11.222 1.772 17.484 1.00 92.75 116 GLN A C 1
ATOM 906 O O . GLN A 1 116 ? -10.029 1.633 17.760 1.00 92.75 116 GLN A O 1
ATOM 911 N N . PRO A 1 117 ? -11.769 3.004 17.465 1.00 91.81 117 PRO A N 1
ATOM 912 C CA . PRO A 1 117 ? -10.977 4.237 17.569 1.00 91.81 117 PRO A CA 1
ATOM 913 C C . PRO A 1 117 ? -10.179 4.373 18.874 1.00 91.81 117 PRO A C 1
ATOM 915 O O . PRO A 1 117 ? -9.230 5.139 18.929 1.00 91.81 117 PRO A O 1
ATOM 918 N N . LYS A 1 118 ? -10.554 3.649 19.937 1.00 89.19 118 LYS A N 1
ATOM 919 C CA . LYS A 1 118 ? -9.841 3.673 21.226 1.00 89.19 118 LYS A CA 1
ATOM 920 C C . LYS A 1 118 ? -8.611 2.759 21.268 1.00 89.19 118 LYS A C 1
ATOM 922 O O . LYS A 1 118 ? -7.822 2.881 22.194 1.00 89.19 118 LYS A O 1
ATOM 927 N N . GLN A 1 119 ? -8.492 1.819 20.329 1.00 88.19 119 GLN A N 1
ATOM 928 C CA . GLN A 1 119 ? -7.438 0.795 20.313 1.00 88.19 119 GLN A CA 1
ATOM 929 C C . GLN A 1 119 ? -6.543 0.886 19.073 1.00 88.19 119 GLN A C 1
ATOM 931 O O . GLN A 1 119 ? -5.598 0.111 18.951 1.00 88.19 119 GLN A O 1
ATOM 936 N N . VAL A 1 120 ? -6.829 1.810 18.149 1.00 94.00 120 VAL A N 1
ATOM 937 C CA . VAL A 1 120 ? -6.012 1.992 16.950 1.00 94.00 120 VAL A CA 1
ATOM 938 C C . VAL A 1 120 ? -4.595 2.416 17.336 1.00 94.00 120 VAL A C 1
ATOM 940 O O . VAL A 1 120 ? -4.394 3.384 18.071 1.00 94.00 120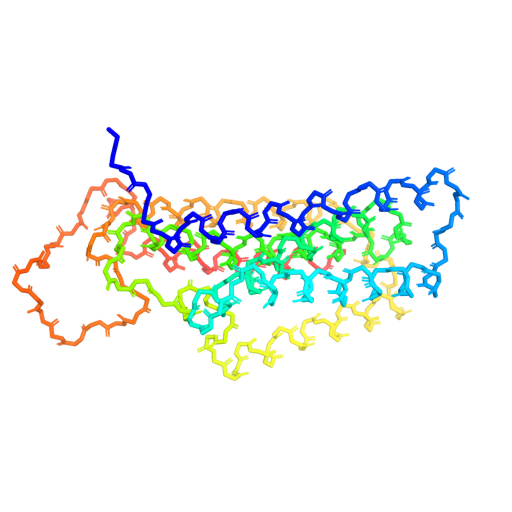 VAL A O 1
ATOM 943 N N . SER A 1 121 ? -3.614 1.678 16.824 1.00 94.94 121 SER A N 1
ATOM 944 C CA . SER A 1 121 ? -2.194 1.927 17.044 1.00 94.94 121 SER A CA 1
ATOM 945 C C . SER A 1 121 ? -1.421 1.945 15.729 1.00 94.94 121 SER A C 1
ATOM 947 O O . SER A 1 121 ? -1.942 1.595 14.670 1.00 94.94 121 SER A O 1
ATOM 949 N N . THR A 1 122 ? -0.141 2.310 15.769 1.00 95.00 122 THR A N 1
ATOM 950 C CA . THR A 1 122 ? 0.750 2.140 14.610 1.00 95.00 122 THR A CA 1
ATOM 951 C C . THR A 1 122 ? 0.869 0.682 14.156 1.00 95.00 122 THR A C 1
ATOM 953 O O . THR A 1 122 ? 1.198 0.435 12.997 1.00 95.00 122 THR A O 1
ATOM 956 N N . ASP A 1 123 ? 0.567 -0.281 15.027 1.00 93.94 123 ASP A N 1
ATOM 957 C CA . ASP A 1 123 ? 0.562 -1.709 14.692 1.00 93.94 123 ASP A CA 1
ATOM 958 C C . ASP A 1 123 ? -0.680 -2.095 13.882 1.00 93.94 123 ASP A C 1
ATOM 960 O O . ASP A 1 123 ? -0.675 -3.101 13.172 1.00 93.94 123 ASP A O 1
ATOM 964 N N . SER A 1 124 ? -1.727 -1.261 13.899 1.00 95.31 124 SER A N 1
ATOM 965 C CA . SER A 1 124 ? -2.927 -1.454 13.081 1.00 95.31 124 SER A CA 1
ATOM 966 C C . SER A 1 124 ? -2.659 -1.322 11.577 1.00 95.31 124 SER A C 1
ATOM 968 O O . SER A 1 124 ? -3.481 -1.775 10.793 1.00 95.31 124 SER A O 1
ATOM 970 N N . PHE A 1 125 ? -1.509 -0.777 11.153 1.00 95.81 125 PHE A N 1
ATOM 971 C CA . PHE A 1 125 ? -1.066 -0.850 9.750 1.00 95.81 125 PHE A CA 1
ATOM 972 C C . PHE A 1 125 ? -0.628 -2.265 9.334 1.00 95.81 125 PHE A C 1
ATOM 974 O O . PHE A 1 125 ? -0.531 -2.557 8.145 1.00 95.81 125 PHE A O 1
ATOM 981 N N . VAL A 1 126 ? -0.317 -3.148 10.292 1.00 92.75 126 VAL A N 1
ATOM 982 C CA . VAL A 1 126 ? 0.104 -4.543 10.048 1.00 92.75 126 VAL A CA 1
ATOM 983 C C . VAL A 1 126 ? 1.371 -4.658 9.182 1.00 92.75 126 VAL A C 1
ATOM 985 O O . VAL A 1 126 ? 1.610 -5.678 8.551 1.00 92.75 126 VAL A O 1
ATOM 988 N N . ILE A 1 127 ? 2.209 -3.615 9.136 1.00 88.62 127 ILE A N 1
ATOM 989 C CA . ILE A 1 127 ? 3.448 -3.608 8.331 1.00 88.62 127 ILE A CA 1
ATOM 990 C C . ILE A 1 127 ? 4.458 -4.614 8.898 1.00 88.62 127 ILE A C 1
ATOM 992 O O . ILE A 1 127 ? 4.986 -5.455 8.178 1.00 88.62 127 ILE A O 1
ATOM 996 N N . ASN A 1 128 ? 4.685 -4.558 10.212 1.00 79.06 128 ASN A N 1
ATOM 997 C CA . ASN A 1 128 ? 5.631 -5.421 10.918 1.00 79.06 128 ASN A CA 1
ATOM 998 C C . ASN A 1 128 ? 4.886 -6.538 11.652 1.00 79.06 128 ASN A C 1
ATOM 1000 O O . ASN A 1 128 ? 4.935 -6.617 12.876 1.00 79.06 128 ASN A O 1
ATOM 1004 N N . HIS A 1 129 ? 4.158 -7.377 10.909 1.00 76.75 129 HIS A N 1
ATOM 1005 C CA . HIS A 1 129 ? 3.387 -8.467 11.512 1.00 76.75 129 HIS A CA 1
ATOM 1006 C C . HIS A 1 129 ? 4.288 -9.496 12.216 1.00 76.75 129 HIS A C 1
ATOM 1008 O O . HIS A 1 129 ? 4.039 -9.872 13.358 1.00 76.75 129 HIS A O 1
ATOM 1014 N N . SER A 1 130 ? 5.349 -9.949 11.539 1.00 83.50 130 SER A N 1
ATOM 1015 C CA . SER A 1 130 ? 6.376 -10.818 12.119 1.00 83.50 130 SER A CA 1
ATOM 1016 C C . SER A 1 130 ? 7.671 -10.786 11.294 1.00 83.50 130 SER A C 1
ATOM 1018 O O . SER A 1 130 ? 7.627 -10.455 10.105 1.00 83.50 130 SER A O 1
ATOM 1020 N N . PRO A 1 131 ? 8.827 -11.172 11.868 1.00 81.69 131 PRO A N 1
ATOM 1021 C CA . PRO A 1 131 ? 10.063 -11.329 11.100 1.00 81.69 131 PRO A CA 1
ATOM 1022 C C . PRO A 1 131 ? 9.906 -12.295 9.918 1.00 81.69 131 PRO A C 1
ATOM 1024 O O . PRO A 1 131 ? 10.423 -12.036 8.838 1.00 81.69 131 PRO A O 1
ATOM 1027 N N . GLN A 1 132 ? 9.141 -13.377 10.091 1.00 86.44 132 GLN A N 1
ATOM 1028 C CA . GLN A 1 132 ? 8.883 -14.362 9.038 1.00 86.44 132 GLN A CA 1
ATOM 1029 C C . GLN A 1 132 ? 8.075 -13.762 7.884 1.00 86.44 132 GLN A C 1
ATOM 1031 O O . GLN A 1 132 ? 8.361 -14.055 6.728 1.00 86.44 132 GLN A O 1
ATOM 1036 N N . TYR A 1 133 ? 7.103 -12.896 8.187 1.00 85.62 133 TYR A N 1
ATOM 1037 C CA . TYR A 1 133 ? 6.343 -12.171 7.168 1.00 85.62 133 TYR A CA 1
ATOM 1038 C C . TYR A 1 133 ? 7.251 -11.248 6.345 1.00 85.62 133 TYR A C 1
ATOM 1040 O O . TYR A 1 133 ? 7.176 -11.244 5.118 1.00 85.62 133 TYR A O 1
ATOM 1048 N N . VAL A 1 134 ? 8.157 -10.518 7.006 1.00 88.19 134 VAL A N 1
ATOM 1049 C CA . VAL A 1 134 ? 9.127 -9.643 6.327 1.00 88.19 134 VAL A CA 1
ATOM 1050 C C . VAL A 1 134 ? 10.082 -10.454 5.450 1.00 88.19 134 VAL A C 1
ATOM 1052 O O . VAL A 1 134 ? 10.310 -10.085 4.301 1.00 88.19 134 VAL A O 1
ATOM 1055 N N . ILE A 1 135 ? 10.597 -11.579 5.955 1.00 89.12 135 ILE A N 1
ATOM 1056 C CA . ILE A 1 135 ? 11.455 -12.484 5.178 1.00 89.12 135 ILE A CA 1
ATOM 1057 C C . ILE A 1 135 ? 10.707 -12.995 3.945 1.00 89.12 135 ILE A C 1
ATOM 1059 O O . ILE A 1 135 ? 11.237 -12.891 2.847 1.00 89.12 135 ILE A O 1
ATOM 1063 N N . ALA A 1 136 ? 9.467 -13.469 4.097 1.00 89.50 136 ALA A N 1
ATOM 1064 C CA . ALA A 1 136 ? 8.663 -13.948 2.974 1.00 89.50 136 ALA A CA 1
ATOM 1065 C C . ALA A 1 136 ? 8.439 -12.858 1.909 1.00 89.50 136 ALA A C 1
ATOM 1067 O O . ALA A 1 136 ? 8.570 -13.130 0.716 1.00 89.50 136 ALA A O 1
ATOM 1068 N N . ALA A 1 137 ? 8.170 -11.616 2.326 1.00 90.69 137 ALA A N 1
ATOM 1069 C CA . ALA A 1 137 ? 8.039 -10.491 1.404 1.00 90.69 137 ALA A CA 1
ATOM 1070 C C . ALA A 1 137 ? 9.347 -10.234 0.635 1.00 90.69 137 ALA A C 1
ATOM 1072 O O . ALA A 1 137 ? 9.327 -10.184 -0.593 1.00 90.69 137 ALA A O 1
ATOM 1073 N N . ILE A 1 138 ? 10.487 -10.153 1.329 1.00 92.19 138 ILE A N 1
ATOM 1074 C CA . ILE A 1 138 ? 11.801 -9.943 0.698 1.00 92.19 138 ILE A CA 1
ATOM 1075 C C . ILE A 1 138 ? 12.145 -11.095 -0.253 1.00 92.19 138 ILE A C 1
ATOM 1077 O O . ILE A 1 138 ? 12.588 -10.845 -1.372 1.00 92.19 138 ILE A O 1
ATOM 1081 N N . THR A 1 139 ? 11.909 -12.345 0.151 1.00 92.88 139 THR A N 1
ATOM 1082 C CA . THR A 1 139 ? 12.126 -13.519 -0.704 1.00 92.88 139 THR A CA 1
ATOM 1083 C C . THR A 1 139 ? 11.278 -13.442 -1.969 1.00 92.88 139 THR A C 1
ATOM 1085 O O . THR A 1 139 ? 11.819 -13.657 -3.048 1.00 92.88 139 THR A O 1
ATOM 1088 N N . SER A 1 140 ? 10.006 -13.039 -1.871 1.00 93.06 140 SER A N 1
ATOM 1089 C CA . SER A 1 140 ? 9.152 -12.870 -3.056 1.00 93.06 140 SER A CA 1
ATOM 1090 C C . SER A 1 140 ? 9.646 -11.768 -4.002 1.00 93.06 140 SER A C 1
ATOM 1092 O O . SER A 1 140 ? 9.504 -11.880 -5.217 1.00 93.06 140 SER A O 1
ATOM 1094 N N . TRP A 1 141 ? 10.271 -10.706 -3.477 1.00 94.62 141 TRP A N 1
ATOM 1095 C CA . TRP A 1 141 ? 10.865 -9.658 -4.313 1.00 94.62 141 TRP A CA 1
ATOM 1096 C C . TRP A 1 141 ? 12.116 -10.165 -5.020 1.00 94.62 141 TRP A C 1
ATOM 1098 O O . TRP A 1 141 ? 12.286 -9.923 -6.212 1.00 94.62 141 TRP A O 1
ATOM 1108 N N . LEU A 1 142 ? 12.977 -10.889 -4.300 1.00 95.06 142 LEU A N 1
ATOM 1109 C CA . LEU A 1 142 ? 14.167 -11.507 -4.879 1.00 95.06 142 LEU A CA 1
ATOM 1110 C C . LEU A 1 142 ? 13.788 -12.500 -5.979 1.00 95.06 142 LEU A C 1
ATOM 1112 O O . LEU A 1 142 ? 14.338 -12.414 -7.070 1.00 95.06 142 LEU A O 1
ATOM 1116 N N . GLU A 1 143 ? 12.823 -13.380 -5.721 1.00 94.75 143 GLU A N 1
ATOM 1117 C CA . GLU A 1 143 ? 12.264 -14.303 -6.712 1.00 94.75 143 GLU A CA 1
ATOM 1118 C C . GLU A 1 143 ? 11.767 -13.547 -7.948 1.00 94.75 143 GLU A C 1
ATOM 1120 O O . GLU A 1 143 ? 12.233 -13.813 -9.056 1.00 94.75 143 GLU A O 1
ATOM 1125 N N . PHE A 1 144 ? 10.926 -12.523 -7.760 1.00 95.31 144 PHE A N 1
ATOM 1126 C CA . PHE A 1 144 ? 10.402 -11.721 -8.861 1.00 95.31 144 PHE A CA 1
ATOM 1127 C C . PHE A 1 144 ? 11.513 -11.105 -9.722 1.00 95.31 144 PHE A C 1
ATOM 1129 O O . PHE A 1 144 ? 11.468 -11.225 -10.946 1.00 95.31 144 PHE A O 1
ATOM 1136 N N . PHE A 1 145 ? 12.514 -10.457 -9.115 1.00 95.06 145 PHE A N 1
ATOM 1137 C CA . PHE A 1 145 ? 13.578 -9.780 -9.865 1.00 95.06 145 PHE A CA 1
ATOM 1138 C C . PHE A 1 145 ? 14.579 -10.754 -10.497 1.00 95.06 145 PHE A C 1
ATOM 1140 O O . PHE A 1 145 ? 15.073 -10.483 -11.594 1.00 95.06 145 PHE A O 1
ATOM 1147 N N . LEU A 1 146 ? 14.849 -11.897 -9.861 1.00 95.44 146 LEU A N 1
ATOM 1148 C CA . LEU A 1 146 ? 15.664 -12.959 -10.452 1.00 95.44 146 LEU A CA 1
ATOM 1149 C C . LEU A 1 146 ? 14.961 -13.561 -11.673 1.00 95.44 146 LEU A C 1
ATOM 1151 O O . LEU A 1 146 ? 15.567 -13.674 -12.736 1.00 95.44 146 LEU A O 1
ATOM 1155 N N . GLU A 1 147 ? 13.670 -13.872 -11.572 1.00 94.69 147 GLU A N 1
ATOM 1156 C CA . GLU A 1 147 ? 12.890 -14.373 -12.705 1.00 94.69 147 GLU A CA 1
ATOM 1157 C C . GLU A 1 147 ? 12.700 -13.308 -13.792 1.00 94.69 147 GLU A C 1
ATOM 1159 O O . GLU A 1 147 ? 12.775 -13.628 -14.973 1.00 94.69 147 GLU A O 1
ATOM 1164 N N . CYS A 1 148 ? 12.548 -12.028 -13.434 1.00 94.06 148 CYS A N 1
ATOM 1165 C CA . CYS A 1 148 ? 12.569 -10.924 -14.401 1.00 94.06 148 CYS A CA 1
ATOM 1166 C C . CYS A 1 148 ? 13.851 -10.892 -15.237 1.00 94.06 148 CYS A C 1
ATOM 1168 O O . CYS A 1 148 ? 13.795 -10.494 -16.403 1.00 94.06 148 CYS A O 1
ATOM 1170 N N . TYR A 1 149 ? 14.990 -11.241 -14.630 1.00 94.62 149 TYR A N 1
ATOM 1171 C CA . TYR A 1 149 ? 16.306 -11.214 -15.263 1.00 94.62 149 TYR A CA 1
ATOM 1172 C C . TYR A 1 149 ? 16.568 -12.471 -16.101 1.00 94.62 149 TYR A C 1
ATOM 1174 O O . TYR A 1 149 ? 16.933 -12.359 -17.269 1.00 94.62 149 TYR A O 1
ATOM 1182 N N . PHE A 1 150 ? 16.354 -13.661 -15.530 1.00 96.12 150 PHE A N 1
ATOM 1183 C CA . PHE A 1 150 ? 16.646 -14.937 -16.195 1.00 96.12 150 PHE A CA 1
ATOM 1184 C C . PHE A 1 150 ? 15.520 -15.415 -17.122 1.00 96.12 150 PHE A C 1
ATOM 1186 O O . PHE A 1 150 ? 15.792 -16.028 -18.154 1.00 96.12 150 PHE A O 1
ATOM 1193 N N . PHE A 1 151 ? 14.261 -15.128 -16.783 1.00 94.06 151 PHE A N 1
ATOM 1194 C CA . PHE A 1 151 ? 13.066 -15.647 -17.457 1.00 94.06 151 PHE A CA 1
ATOM 1195 C C . PHE A 1 151 ? 12.025 -14.538 -17.725 1.00 94.06 151 PHE A C 1
ATOM 1197 O O . PHE A 1 151 ? 10.863 -14.663 -17.332 1.00 94.06 151 PHE A O 1
ATOM 1204 N N . PRO A 1 152 ? 12.375 -13.451 -18.442 1.00 92.19 152 PRO A N 1
ATOM 1205 C CA . PRO A 1 152 ? 11.509 -12.277 -18.599 1.00 92.19 152 PRO A CA 1
ATOM 1206 C C . PRO A 1 152 ? 10.156 -12.575 -19.261 1.00 92.19 152 PRO A C 1
ATOM 1208 O O . PRO A 1 152 ? 9.209 -11.815 -19.072 1.00 92.19 152 PRO A O 1
ATOM 1211 N N . GLY A 1 153 ? 10.050 -13.655 -20.045 1.00 90.88 153 GLY A N 1
ATOM 1212 C CA . GLY A 1 153 ? 8.790 -14.098 -20.653 1.00 90.88 153 GLY A CA 1
ATOM 1213 C C . GLY A 1 153 ? 7.774 -14.620 -19.634 1.00 90.88 153 GLY A C 1
ATOM 1214 O O . GLY A 1 153 ? 6.576 -14.460 -19.846 1.00 90.88 153 GLY A O 1
ATOM 1215 N N . MET A 1 154 ? 8.240 -15.159 -18.498 1.00 89.25 154 MET A N 1
ATOM 1216 C CA . MET A 1 154 ? 7.366 -15.534 -17.382 1.00 89.25 154 MET A CA 1
ATOM 1217 C C . MET A 1 154 ? 6.718 -14.324 -16.730 1.00 89.25 154 MET A C 1
ATOM 1219 O O . MET A 1 154 ? 5.735 -14.538 -16.046 1.00 89.25 154 MET A O 1
ATOM 1223 N N . LYS A 1 155 ? 7.264 -13.111 -16.940 1.00 91.00 155 LYS A N 1
ATOM 1224 C CA . LYS A 1 155 ? 6.799 -11.840 -16.358 1.00 91.00 155 LYS A CA 1
ATOM 1225 C C . LYS A 1 155 ? 5.900 -10.998 -17.266 1.00 91.00 155 LYS A C 1
ATOM 1227 O O . LYS A 1 155 ? 5.715 -9.795 -17.071 1.00 91.00 155 LYS A O 1
ATOM 1232 N N . GLN A 1 156 ? 5.417 -11.615 -18.339 1.00 91.38 156 GLN A N 1
ATOM 1233 C CA . GLN A 1 156 ? 4.596 -10.985 -19.372 1.00 91.38 156 GLN A CA 1
ATOM 1234 C C . GLN A 1 156 ? 3.248 -11.698 -19.558 1.00 91.38 156 GLN A C 1
ATOM 1236 O O . GLN A 1 156 ? 2.482 -11.373 -20.468 1.00 91.38 156 GLN A O 1
ATOM 1241 N N . VAL A 1 157 ? 2.910 -12.650 -18.685 1.00 91.62 157 VAL A N 1
ATOM 1242 C CA . VAL A 1 157 ? 1.665 -13.425 -18.719 1.00 91.62 157 VAL A CA 1
ATOM 1243 C C . VAL A 1 157 ? 0.559 -12.647 -17.989 1.00 91.62 157 VAL A C 1
ATOM 1245 O O . VAL A 1 157 ? 0.026 -13.036 -16.953 1.00 91.62 157 VAL A O 1
ATOM 1248 N N . TYR A 1 158 ? 0.169 -11.500 -18.550 1.00 91.50 158 TYR A N 1
ATOM 1249 C CA . TYR A 1 158 ? -0.691 -10.521 -17.867 1.00 91.50 158 TYR A CA 1
ATOM 1250 C C . TYR A 1 158 ? -2.075 -11.030 -17.438 1.00 91.50 158 TYR A C 1
ATOM 1252 O O . TYR A 1 158 ? -2.655 -10.491 -16.491 1.00 91.50 158 TYR A O 1
ATOM 1260 N N . TRP A 1 159 ? -2.632 -12.040 -18.112 1.00 93.19 159 TRP A N 1
ATOM 1261 C CA . TRP A 1 159 ? -3.932 -12.599 -17.728 1.00 93.19 159 TRP A CA 1
ATOM 1262 C C . TRP A 1 159 ? -3.861 -13.297 -16.364 1.00 93.19 159 TRP A C 1
ATOM 1264 O O . TRP A 1 159 ? -4.770 -13.132 -15.554 1.00 93.19 159 TRP A O 1
ATOM 1274 N N . LEU A 1 160 ? -2.765 -14.008 -16.073 1.00 93.44 160 LEU A N 1
ATOM 1275 C CA . LEU A 1 160 ? -2.577 -14.695 -14.795 1.00 93.44 160 LEU A CA 1
ATOM 1276 C C . LEU A 1 160 ? -2.361 -13.670 -13.676 1.00 93.44 160 LEU A C 1
ATOM 1278 O O . LEU A 1 160 ? -2.989 -13.761 -12.621 1.00 93.44 160 LEU A O 1
ATOM 1282 N N . SER A 1 161 ? -1.615 -12.603 -13.972 1.00 93.06 161 SER A N 1
ATOM 1283 C CA . SER A 1 161 ? -1.467 -11.471 -13.059 1.00 93.06 161 SER A CA 1
ATOM 1284 C C . SER A 1 161 ? -2.822 -10.827 -12.740 1.00 93.06 161 SER A C 1
ATOM 1286 O O . SER A 1 161 ? -3.126 -10.539 -11.585 1.00 93.06 161 SER A O 1
ATOM 1288 N N . SER A 1 162 ? -3.700 -10.702 -13.743 1.00 94.56 162 SER A N 1
ATOM 1289 C CA . SER A 1 162 ? -5.065 -10.182 -13.569 1.00 94.56 162 SER A CA 1
ATOM 1290 C C . SER A 1 162 ? -5.931 -11.082 -12.679 1.00 94.56 162 SER A C 1
ATOM 1292 O O . SER A 1 162 ? -6.705 -10.573 -11.868 1.00 94.56 162 SER A O 1
ATOM 1294 N N . VAL A 1 163 ? -5.777 -12.409 -12.776 1.00 96.56 163 VAL A N 1
ATOM 1295 C CA . VAL A 1 163 ? -6.411 -13.362 -11.848 1.00 96.56 163 VAL A CA 1
ATOM 1296 C C . VAL A 1 163 ? -5.902 -13.133 -10.424 1.00 96.56 163 VAL A C 1
ATOM 1298 O O . VAL A 1 163 ? -6.713 -13.024 -9.507 1.00 96.56 163 VAL A O 1
ATOM 1301 N N . GLY A 1 164 ? -4.588 -12.977 -10.237 1.00 96.62 164 GLY A N 1
ATOM 1302 C CA . GLY A 1 164 ? -3.996 -12.651 -8.937 1.00 96.62 164 GLY A CA 1
ATOM 1303 C C . GLY A 1 164 ? -4.556 -11.358 -8.338 1.00 96.62 164 GLY A C 1
ATOM 1304 O O . GLY A 1 164 ? -4.996 -11.347 -7.189 1.00 96.62 164 GLY A O 1
ATOM 1305 N N . ILE A 1 165 ? -4.645 -10.291 -9.139 1.00 96.56 165 ILE A N 1
ATOM 1306 C CA . ILE A 1 165 ? -5.261 -9.016 -8.735 1.00 96.56 165 ILE A CA 1
ATOM 1307 C C . ILE A 1 165 ? -6.726 -9.222 -8.324 1.00 96.56 165 ILE A C 1
ATOM 1309 O O . ILE A 1 165 ? -7.149 -8.703 -7.292 1.00 96.56 165 ILE A O 1
ATOM 1313 N N . CYS A 1 166 ? -7.502 -9.993 -9.090 1.00 97.81 166 CYS A N 1
ATOM 1314 C CA . CYS A 1 166 ? -8.899 -10.284 -8.764 1.00 97.81 166 CYS A CA 1
ATOM 1315 C C . CYS A 1 166 ? -9.028 -11.008 -7.416 1.00 97.81 166 CYS A C 1
ATOM 1317 O O . CYS A 1 166 ? -9.823 -10.596 -6.570 1.00 97.81 166 CYS A O 1
ATOM 1319 N N . ILE A 1 167 ? -8.196 -12.027 -7.177 1.00 98.12 167 ILE A N 1
ATOM 1320 C CA . ILE A 1 167 ? -8.147 -12.750 -5.901 1.00 98.12 167 ILE A CA 1
ATOM 1321 C C . ILE A 1 167 ? -7.802 -11.787 -4.753 1.00 98.12 167 ILE A C 1
ATOM 1323 O O . ILE A 1 167 ? -8.481 -11.804 -3.726 1.00 98.12 167 ILE A O 1
ATOM 1327 N N . CYS A 1 168 ? -6.808 -10.910 -4.932 1.00 98.12 168 CYS A N 1
ATOM 1328 C CA . CYS A 1 168 ? -6.448 -9.892 -3.944 1.00 98.12 168 CYS A CA 1
ATOM 1329 C C . CYS A 1 168 ? -7.616 -8.962 -3.619 1.00 98.12 168 CYS A C 1
ATOM 1331 O O . CYS A 1 168 ? -7.905 -8.739 -2.447 1.00 98.12 168 CYS A O 1
ATOM 1333 N N . VAL A 1 169 ? -8.308 -8.439 -4.634 1.00 98.12 169 VAL A N 1
ATOM 1334 C CA . VAL A 1 169 ? -9.456 -7.544 -4.439 1.00 98.12 169 VAL A CA 1
ATOM 1335 C C . VAL A 1 169 ? -10.581 -8.259 -3.692 1.00 98.12 169 VAL A C 1
ATOM 1337 O O . VAL A 1 169 ? -11.123 -7.710 -2.736 1.00 98.12 169 VAL A O 1
ATOM 1340 N N . LEU A 1 170 ? -10.916 -9.494 -4.069 1.00 98.38 170 LEU A N 1
ATOM 1341 C CA . LEU A 1 170 ? -11.959 -10.269 -3.390 1.00 98.38 170 LEU A CA 1
ATOM 1342 C C . LEU A 1 170 ? -11.580 -10.602 -1.940 1.00 98.38 170 LEU A C 1
ATOM 1344 O O . LEU A 1 170 ? -12.411 -10.459 -1.040 1.00 98.38 170 LEU A O 1
ATOM 1348 N N . GLY A 1 171 ? -10.329 -11.002 -1.700 1.00 98.25 171 GLY A N 1
ATOM 1349 C CA . GLY A 1 171 ? -9.810 -11.272 -0.360 1.00 98.25 171 GLY A CA 1
ATOM 1350 C C . GLY A 1 171 ? -9.821 -10.027 0.528 1.00 98.25 171 GLY A C 1
ATOM 1351 O O . GLY A 1 171 ? -10.268 -10.081 1.676 1.00 98.25 171 GLY A O 1
ATOM 1352 N N . GLU A 1 172 ? -9.421 -8.886 -0.032 1.00 97.81 172 GLU A N 1
ATOM 1353 C CA . GLU A 1 172 ? -9.452 -7.583 0.625 1.00 97.81 172 GLU A CA 1
ATOM 1354 C C . GLU A 1 172 ? -10.884 -7.182 1.000 1.00 97.81 172 GLU A C 1
ATOM 1356 O O . GLU A 1 172 ? -11.167 -6.872 2.158 1.00 97.81 172 GLU A O 1
ATOM 1361 N N . LEU A 1 173 ? -11.825 -7.267 0.057 1.00 98.19 173 LEU A N 1
ATOM 1362 C CA . LEU A 1 173 ? -13.233 -6.965 0.313 1.00 98.19 173 LEU A CA 1
ATOM 1363 C C . LEU A 1 173 ? -13.820 -7.863 1.407 1.00 98.19 173 LEU A C 1
ATOM 1365 O O . LEU A 1 173 ? -14.473 -7.356 2.320 1.00 98.19 173 LEU A O 1
ATOM 1369 N N . LEU A 1 174 ? -13.556 -9.174 1.368 1.00 98.31 174 LEU A N 1
ATOM 1370 C CA . LEU A 1 174 ? -14.025 -10.109 2.393 1.00 98.31 174 LEU A CA 1
ATOM 1371 C C . LEU A 1 174 ? -13.436 -9.776 3.770 1.00 98.31 174 LEU A C 1
ATOM 1373 O O . LEU A 1 174 ? -14.157 -9.766 4.774 1.00 98.31 174 LEU A O 1
ATOM 1377 N N . ARG A 1 175 ? -12.140 -9.450 3.823 1.00 97.69 175 ARG A N 1
ATOM 1378 C CA . ARG A 1 175 ? -11.471 -9.051 5.061 1.00 97.69 175 ARG A CA 1
ATOM 1379 C C . ARG A 1 175 ? -12.093 -7.781 5.632 1.00 97.69 175 ARG A C 1
ATOM 1381 O O . ARG A 1 175 ? -12.497 -7.773 6.794 1.00 97.69 175 ARG A O 1
ATOM 1388 N N . LYS A 1 176 ? -12.272 -6.741 4.826 1.00 97.38 176 LYS A N 1
ATOM 1389 C CA . LYS A 1 176 ? -12.829 -5.457 5.279 1.00 97.38 176 LYS A CA 1
ATOM 1390 C C . LYS A 1 176 ? -14.308 -5.579 5.653 1.00 97.38 176 LYS A C 1
ATOM 1392 O O . LYS A 1 176 ? -14.735 -5.022 6.665 1.00 97.38 176 LYS A O 1
ATOM 1397 N N . ALA A 1 177 ? -15.073 -6.395 4.928 1.00 97.31 177 ALA A N 1
ATOM 1398 C CA . ALA A 1 177 ? -16.442 -6.746 5.297 1.00 97.31 177 ALA A CA 1
ATOM 1399 C C . ALA A 1 177 ? -16.501 -7.462 6.655 1.00 97.31 177 ALA A C 1
ATOM 1401 O O . ALA A 1 177 ? -17.370 -7.150 7.471 1.00 97.31 177 ALA A O 1
ATOM 1402 N N . SER A 1 178 ? -15.561 -8.370 6.946 1.00 96.88 178 SER A N 1
ATOM 1403 C CA . SER A 1 178 ? -15.495 -9.032 8.255 1.00 96.88 178 SER A CA 1
ATOM 1404 C C . SER A 1 178 ? -15.209 -8.054 9.394 1.00 96.88 178 SER A C 1
ATOM 1406 O O . SER A 1 178 ? -15.910 -8.082 10.402 1.00 96.88 178 SER A O 1
ATOM 1408 N N . MET A 1 179 ? -14.272 -7.123 9.202 1.00 96.06 179 MET A N 1
ATOM 1409 C CA . MET A 1 179 ? -13.952 -6.077 10.177 1.00 96.06 179 MET A CA 1
ATOM 1410 C C . MET A 1 179 ? -15.178 -5.199 10.464 1.00 96.06 179 MET A C 1
ATOM 1412 O O . MET A 1 179 ? -15.531 -4.973 11.621 1.00 96.06 179 MET A O 1
ATOM 1416 N N . LEU A 1 180 ? -15.894 -4.767 9.419 1.00 95.81 180 LEU A N 1
ATOM 1417 C CA . LEU A 1 180 ? -17.120 -3.974 9.565 1.00 95.81 180 LEU A CA 1
ATOM 1418 C C . LEU A 1 180 ? -18.276 -4.747 10.210 1.00 95.81 180 LEU A C 1
ATOM 1420 O O . LEU A 1 180 ? -19.087 -4.138 10.910 1.00 95.81 180 LEU A O 1
ATOM 1424 N N . THR A 1 181 ? -18.364 -6.057 9.970 1.00 94.75 181 THR A N 1
ATOM 1425 C CA . THR A 1 181 ? -19.418 -6.917 10.532 1.00 94.75 181 THR A CA 1
ATOM 1426 C C . THR A 1 181 ? -19.158 -7.204 12.012 1.00 94.75 181 THR A C 1
ATOM 1428 O O . THR A 1 181 ? -20.066 -7.085 12.829 1.00 94.75 181 THR A O 1
ATOM 1431 N N . ALA A 1 182 ? -17.913 -7.519 12.387 1.00 92.56 182 ALA A N 1
ATOM 1432 C CA . ALA A 1 182 ? -17.544 -7.797 13.775 1.00 92.56 182 ALA A CA 1
ATOM 1433 C C . ALA A 1 182 ? -17.424 -6.535 14.645 1.00 92.56 182 ALA A C 1
ATOM 1435 O O . ALA A 1 182 ? -17.687 -6.589 15.850 1.00 92.56 182 ALA A O 1
ATOM 1436 N N . ARG A 1 183 ? -17.075 -5.390 14.043 1.00 91.19 183 ARG A N 1
ATOM 1437 C CA . ARG A 1 183 ? -16.877 -4.096 14.713 1.00 91.19 183 ARG A CA 1
ATOM 1438 C C . ARG A 1 183 ? -15.941 -4.201 15.922 1.00 91.19 183 ARG A C 1
ATOM 1440 O O . ARG A 1 183 ? -14.801 -4.617 15.780 1.00 91.19 183 ARG A O 1
ATOM 1447 N N . SER A 1 184 ? -16.424 -3.840 17.112 1.00 88.12 184 SER A N 1
ATOM 1448 C CA . SER A 1 184 ? -15.668 -3.864 18.364 1.00 88.12 184 SER A CA 1
ATOM 1449 C C . SER A 1 184 ? -15.242 -5.264 18.800 1.00 88.12 184 SER A C 1
ATOM 1451 O O . SER A 1 184 ? -14.376 -5.356 19.659 1.00 88.12 184 SER A O 1
ATOM 1453 N N . ASN A 1 185 ? -15.826 -6.321 18.224 1.00 89.62 185 ASN A N 1
ATOM 1454 C CA . ASN A 1 185 ? -15.464 -7.716 18.488 1.00 89.62 185 ASN A CA 1
ATOM 1455 C C . ASN A 1 185 ? -14.297 -8.203 17.607 1.00 89.62 185 ASN A C 1
ATOM 1457 O O . ASN A 1 185 ? -13.830 -9.327 17.767 1.00 89.62 185 ASN A O 1
ATOM 1461 N N . PHE A 1 186 ? -13.844 -7.397 16.642 1.00 90.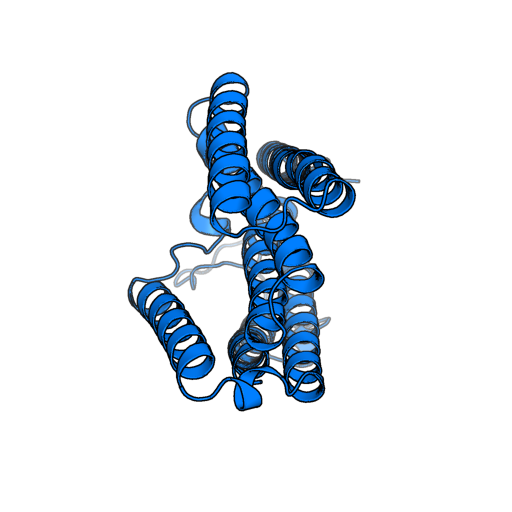44 186 PHE A N 1
ATOM 1462 C CA . PHE A 1 186 ? -12.659 -7.708 15.849 1.00 90.44 186 PHE A CA 1
ATOM 1463 C C . PHE A 1 186 ? -11.396 -7.341 16.630 1.00 90.44 186 PHE A C 1
ATOM 1465 O O . PHE A 1 186 ? -11.351 -6.282 17.232 1.00 90.44 186 PHE A O 1
ATOM 1472 N N . HIS A 1 187 ? -10.351 -8.163 16.595 1.00 85.44 187 HIS A N 1
ATOM 1473 C CA . HIS A 1 187 ? -9.044 -7.800 17.144 1.00 85.44 187 HIS A CA 1
ATOM 1474 C C . HIS A 1 187 ? -7.937 -8.362 16.250 1.00 85.44 187 HIS A C 1
ATOM 1476 O O . HIS A 1 187 ? -8.059 -9.472 15.734 1.00 85.44 187 HIS A O 1
ATOM 1482 N N . HIS A 1 188 ? -6.844 -7.609 16.084 1.00 81.31 188 HIS A N 1
ATOM 1483 C CA . HIS A 1 188 ? -5.654 -8.086 15.361 1.00 81.31 188 HIS A CA 1
ATOM 1484 C C . HIS A 1 188 ? -4.971 -9.235 16.109 1.00 81.31 188 HIS A C 1
ATOM 1486 O O . HIS A 1 188 ? -4.468 -10.170 15.492 1.00 81.31 188 HIS A O 1
ATOM 1492 N N . LEU A 1 189 ? -4.977 -9.159 17.442 1.00 79.69 189 LEU A N 1
ATOM 1493 C CA . LEU A 1 189 ? -4.428 -10.172 18.333 1.00 79.69 189 LEU A CA 1
ATOM 1494 C C . LEU A 1 189 ? -5.554 -11.039 18.890 1.00 79.69 189 LEU A C 1
ATOM 1496 O O . LEU A 1 189 ? -6.586 -10.523 19.330 1.00 79.69 189 LEU A O 1
ATOM 1500 N N . VAL A 1 190 ? -5.328 -12.352 18.904 1.00 81.56 190 VAL A N 1
ATOM 1501 C CA . VAL A 1 190 ? -6.246 -13.312 19.522 1.00 81.56 190 VAL A CA 1
ATOM 1502 C C . VAL A 1 190 ? -6.363 -12.990 21.010 1.00 81.56 190 VAL A C 1
ATOM 1504 O O . VAL A 1 190 ? -5.359 -12.890 21.712 1.00 81.56 190 VAL A O 1
ATOM 1507 N N . GLN A 1 191 ? -7.594 -12.801 21.480 1.00 80.25 191 GLN A N 1
ATOM 1508 C CA . GLN A 1 191 ? -7.877 -12.513 22.882 1.00 80.25 191 GLN A CA 1
ATOM 1509 C C . GLN A 1 191 ? -8.030 -13.829 23.651 1.00 80.25 191 GLN A C 1
ATOM 1511 O O . GLN A 1 191 ? -8.840 -14.674 23.271 1.00 80.25 191 GLN A O 1
ATOM 1516 N N . CYS A 1 192 ? -7.267 -13.993 24.732 1.00 76.75 192 CYS A N 1
ATOM 1517 C CA . CYS A 1 192 ? -7.362 -15.160 25.618 1.00 76.75 192 CYS A CA 1
ATOM 1518 C C . CYS A 1 192 ? -8.378 -14.960 26.755 1.00 76.75 192 CYS A C 1
ATOM 1520 O O . CYS A 1 192 ? -8.783 -15.927 27.394 1.00 76.75 192 CYS A O 1
ATOM 1522 N N . GLU A 1 193 ? -8.811 -13.719 26.984 1.00 77.06 193 GLU A N 1
ATOM 1523 C CA . GLU A 1 193 ? -9.791 -13.350 28.004 1.00 77.06 193 GLU A CA 1
ATOM 1524 C C . GLU A 1 193 ? -11.034 -12.735 27.356 1.00 77.06 193 GLU A C 1
ATOM 1526 O O . GLU A 1 193 ? -10.956 -11.975 26.386 1.00 77.06 193 GLU A O 1
ATOM 1531 N N . LYS A 1 194 ? -12.213 -13.072 27.888 1.00 79.81 194 LYS A N 1
ATOM 1532 C CA . LYS A 1 194 ? -13.483 -12.549 27.384 1.00 79.81 194 LYS A CA 1
ATOM 1533 C C . LYS A 1 194 ? -13.793 -11.204 28.042 1.00 79.81 194 LYS A C 1
ATOM 1535 O O . LYS A 1 194 ? -14.051 -11.150 29.239 1.00 79.81 194 LYS A O 1
ATOM 1540 N N . SER A 1 195 ? -13.850 -10.140 27.242 1.00 81.50 195 SER A N 1
ATOM 1541 C CA . SER A 1 195 ? -14.394 -8.847 27.679 1.00 81.50 195 SER A CA 1
ATOM 1542 C C . SER A 1 195 ? -15.912 -8.920 27.888 1.00 81.50 195 SER A C 1
ATOM 1544 O O . SER A 1 195 ? -16.607 -9.650 27.177 1.00 81.50 195 SER A O 1
ATOM 1546 N N . ASN A 1 196 ? -16.437 -8.121 28.820 1.00 82.19 196 ASN A N 1
ATOM 1547 C CA . ASN A 1 196 ? -17.876 -8.023 29.096 1.00 82.19 196 ASN A CA 1
ATOM 1548 C C . ASN A 1 196 ? -18.687 -7.569 27.870 1.00 82.19 196 ASN A C 1
ATOM 1550 O O . ASN A 1 196 ? -19.828 -7.990 27.702 1.00 82.19 196 ASN A O 1
ATOM 1554 N N . ASP A 1 197 ? -18.075 -6.771 26.992 1.00 85.56 197 ASP A N 1
ATOM 1555 C CA . ASP A 1 197 ? -18.707 -6.262 25.771 1.00 85.56 197 ASP A CA 1
ATOM 1556 C C . ASP A 1 197 ? -18.547 -7.213 24.565 1.00 85.56 197 ASP A C 1
ATOM 1558 O O . ASP A 1 197 ? -19.050 -6.923 23.478 1.00 85.56 197 ASP A O 1
ATOM 1562 N N . HIS A 1 198 ? -17.832 -8.338 24.723 1.00 87.19 198 HIS A N 1
ATOM 1563 C CA . HIS A 1 198 ? -17.548 -9.268 23.628 1.00 87.19 198 HIS A CA 1
ATOM 1564 C C . HIS A 1 198 ? -18.733 -10.209 23.376 1.00 87.19 198 HIS A C 1
ATOM 1566 O O . HIS A 1 198 ? -19.082 -11.052 24.213 1.00 87.19 198 HIS A O 1
ATOM 1572 N N . VAL A 1 199 ? -19.322 -10.097 22.185 1.00 91.19 199 VAL A N 1
ATOM 1573 C CA . VAL A 1 199 ? -20.468 -10.897 21.741 1.00 91.19 199 VAL A CA 1
ATOM 1574 C C . VAL A 1 199 ? -20.122 -11.750 20.525 1.00 91.19 199 VAL A C 1
ATOM 1576 O O . VAL A 1 199 ? -19.309 -11.374 19.682 1.00 91.19 199 VAL A O 1
ATOM 1579 N N . LEU A 1 200 ? -20.772 -12.910 20.419 1.00 92.25 200 LEU A N 1
ATOM 1580 C CA . LEU A 1 200 ? -20.620 -13.789 19.264 1.00 92.25 200 LEU A CA 1
ATOM 1581 C C . LEU A 1 200 ? -21.296 -13.169 18.030 1.00 92.25 200 LEU A C 1
ATOM 1583 O O . LEU A 1 200 ? -22.459 -12.772 18.082 1.00 92.25 200 LEU A O 1
ATOM 1587 N N . VAL A 1 2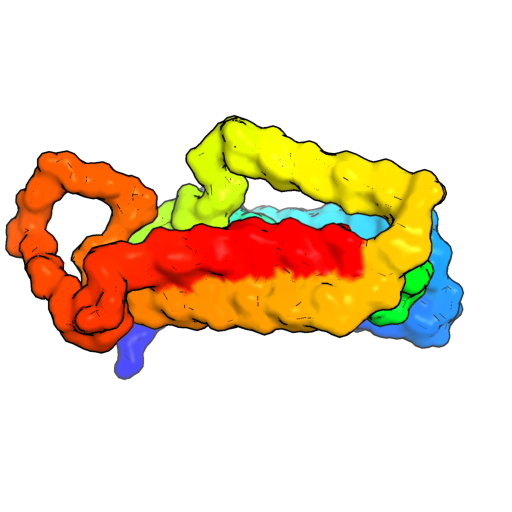01 ? -20.579 -13.138 16.906 1.00 94.00 201 VAL A N 1
ATOM 1588 C CA . VAL A 1 201 ? -21.060 -12.591 15.630 1.00 94.00 201 VAL A CA 1
ATOM 1589 C C . VAL A 1 201 ? -21.291 -13.732 14.639 1.00 94.00 201 VAL A C 1
ATOM 1591 O O . VAL A 1 201 ? -20.350 -14.426 14.268 1.00 94.00 201 VAL A O 1
ATOM 1594 N N . THR A 1 202 ? -22.539 -13.924 14.201 1.00 94.62 202 THR A N 1
ATOM 1595 C CA . THR A 1 202 ? -22.950 -15.011 13.282 1.00 94.62 202 THR A CA 1
ATOM 1596 C C . THR A 1 202 ? -23.722 -14.528 12.048 1.00 94.62 202 THR A C 1
ATOM 1598 O O . THR A 1 202 ? -24.237 -15.339 11.284 1.00 94.62 202 THR A O 1
ATOM 1601 N N . HIS A 1 203 ? -23.821 -13.214 11.834 1.00 94.69 203 HIS A N 1
ATOM 1602 C CA . HIS A 1 203 ? -24.537 -12.612 10.704 1.00 94.69 203 HIS A CA 1
ATOM 1603 C C . HIS A 1 203 ? -23.570 -12.032 9.659 1.00 94.69 203 HIS A C 1
ATOM 1605 O O . HIS A 1 203 ? -22.364 -11.937 9.888 1.00 94.69 203 HIS A O 1
ATOM 1611 N N . GLY A 1 204 ? -24.091 -11.628 8.496 1.00 95.88 204 GLY A N 1
ATOM 1612 C CA . GLY A 1 204 ? -23.267 -11.105 7.401 1.00 95.88 204 GLY A CA 1
ATOM 1613 C C . GLY A 1 204 ? -22.273 -12.154 6.895 1.00 95.88 204 GLY A C 1
ATOM 1614 O O . GLY A 1 204 ? -22.613 -13.328 6.777 1.00 95.88 204 GLY A O 1
ATOM 1615 N N . VAL A 1 205 ? -21.021 -11.758 6.651 1.00 96.62 205 VAL A N 1
ATOM 1616 C CA . VAL A 1 205 ? -19.972 -12.687 6.179 1.00 96.62 205 VAL A CA 1
ATOM 1617 C C . VAL A 1 205 ? -19.620 -13.787 7.194 1.00 96.62 205 VAL A C 1
ATOM 1619 O O . VAL A 1 205 ? -19.077 -14.821 6.806 1.00 96.62 205 VAL A O 1
ATOM 1622 N N . TYR A 1 206 ? -19.969 -13.607 8.476 1.00 96.31 206 TYR A N 1
ATOM 1623 C CA . TYR A 1 206 ? -19.800 -14.633 9.514 1.00 96.31 206 TYR A CA 1
ATOM 1624 C C . TYR A 1 206 ? -20.839 -15.765 9.427 1.00 96.31 206 TYR A C 1
ATOM 1626 O O . TYR A 1 206 ? -20.663 -16.799 10.066 1.00 96.31 206 TYR A O 1
ATOM 1634 N N . ALA A 1 207 ? -21.897 -15.607 8.622 1.00 96.19 207 ALA A N 1
ATOM 1635 C CA . ALA A 1 207 ? -22.823 -16.697 8.311 1.00 96.19 207 ALA A CA 1
ATOM 1636 C C . ALA A 1 207 ? -22.235 -17.687 7.288 1.00 96.19 207 ALA A C 1
ATOM 1638 O O . ALA A 1 207 ? -22.658 -18.838 7.231 1.00 96.19 207 ALA A O 1
ATOM 1639 N N . TRP A 1 208 ? -21.266 -17.246 6.475 1.00 96.19 208 TRP A N 1
ATOM 1640 C CA . TRP A 1 208 ? -20.622 -18.072 5.446 1.00 96.19 208 TRP A CA 1
ATOM 1641 C C . TRP A 1 208 ? -19.349 -18.746 5.958 1.00 96.19 208 TRP A C 1
ATOM 1643 O O . TRP A 1 208 ? -19.097 -19.911 5.664 1.00 96.19 208 TRP A O 1
ATOM 1653 N N . PHE A 1 209 ? -18.552 -18.025 6.749 1.00 94.75 209 PHE A N 1
ATOM 1654 C CA . PHE A 1 209 ? -17.295 -18.516 7.308 1.00 94.75 209 PHE A CA 1
ATOM 1655 C C . PHE A 1 209 ? -17.229 -18.223 8.804 1.00 94.75 209 PHE A C 1
ATOM 1657 O O . PHE A 1 209 ? -17.623 -17.149 9.242 1.00 94.75 209 PHE A O 1
ATOM 1664 N N . ARG A 1 210 ? -16.630 -19.125 9.593 1.00 94.00 210 ARG A N 1
ATOM 1665 C CA . ARG A 1 210 ? -16.349 -18.850 11.018 1.00 94.00 210 ARG A CA 1
ATOM 1666 C C . ARG A 1 210 ? -15.262 -17.786 11.214 1.00 94.00 210 ARG A C 1
ATOM 1668 O O . ARG A 1 210 ? -15.286 -17.058 12.199 1.00 94.00 210 ARG A O 1
ATOM 1675 N N . HIS A 1 211 ? -14.330 -17.681 10.262 1.00 94.88 211 HIS A N 1
ATOM 1676 C CA . HIS A 1 211 ? -13.217 -16.727 10.299 1.00 94.88 211 HIS A CA 1
ATOM 1677 C C . HIS A 1 211 ? -13.029 -15.995 8.955 1.00 94.88 211 HIS A C 1
ATOM 1679 O O . HIS A 1 211 ? -11.997 -16.160 8.300 1.00 94.88 211 HIS A O 1
ATOM 1685 N N . PRO A 1 212 ? -13.999 -15.172 8.516 1.00 96.31 212 PRO A N 1
ATOM 1686 C CA . PRO A 1 212 ? -13.974 -14.543 7.193 1.00 96.31 212 PRO A CA 1
ATOM 1687 C C . PRO A 1 212 ? -12.769 -13.609 6.997 1.00 96.31 212 PRO A C 1
ATOM 1689 O O . PRO A 1 212 ? -12.237 -13.532 5.894 1.00 96.31 212 PRO A O 1
ATOM 1692 N N . SER A 1 213 ? -12.270 -12.970 8.064 1.00 95.12 213 SER A N 1
ATOM 1693 C CA . SER A 1 213 ? -11.048 -12.148 8.008 1.00 95.12 213 SER A CA 1
ATOM 1694 C C . SER A 1 213 ? -9.798 -12.950 7.631 1.00 95.12 213 SER A C 1
ATOM 1696 O O . SER A 1 213 ? -8.985 -12.489 6.828 1.00 95.12 213 SER A O 1
ATOM 1698 N N . TYR A 1 214 ? -9.656 -14.163 8.181 1.00 94.19 214 TYR A N 1
ATOM 1699 C CA . TYR A 1 214 ? -8.544 -15.059 7.855 1.00 94.19 214 TYR A CA 1
ATOM 1700 C C . TYR A 1 214 ? -8.695 -15.647 6.457 1.00 94.19 214 TYR A C 1
ATOM 1702 O O . TYR A 1 214 ? -7.706 -15.727 5.742 1.00 94.19 214 TYR A O 1
ATOM 1710 N N . VAL A 1 215 ? -9.919 -15.984 6.038 1.00 97.25 215 VAL A N 1
ATOM 1711 C CA . VAL A 1 215 ? -10.189 -16.435 4.663 1.00 97.25 215 VAL A CA 1
ATOM 1712 C C . VAL A 1 215 ? -9.809 -15.346 3.658 1.00 97.25 215 VAL A C 1
ATOM 1714 O O . VAL A 1 215 ? -9.070 -15.614 2.714 1.00 97.25 215 VAL A O 1
ATOM 1717 N N . GLY A 1 216 ? -10.255 -14.107 3.887 1.00 97.19 216 GLY A N 1
ATOM 1718 C CA . GLY A 1 216 ? -9.914 -12.973 3.031 1.00 97.19 216 GLY A CA 1
ATOM 1719 C C . GLY A 1 216 ? -8.407 -12.730 2.963 1.00 97.19 216 GLY A C 1
ATOM 1720 O O . GLY A 1 216 ? -7.853 -12.597 1.876 1.00 97.19 216 GLY A O 1
ATOM 1721 N N . TRP A 1 217 ? -7.725 -12.758 4.112 1.00 94.94 217 TRP A N 1
ATOM 1722 C CA . TRP A 1 217 ? -6.274 -12.579 4.166 1.00 94.94 217 TRP A CA 1
ATOM 1723 C C . TRP A 1 217 ? -5.498 -13.715 3.490 1.00 94.94 217 TRP A C 1
ATOM 1725 O O . TRP A 1 217 ? -4.535 -13.449 2.778 1.00 94.94 217 TRP A O 1
ATOM 1735 N N . PHE A 1 218 ? -5.930 -14.963 3.671 1.00 95.94 218 PHE A N 1
ATOM 1736 C CA . PHE A 1 218 ? -5.315 -16.130 3.045 1.00 95.94 218 PHE A CA 1
ATOM 1737 C C . PHE A 1 218 ? -5.370 -16.046 1.518 1.00 95.94 218 PHE A C 1
ATOM 1739 O O . PHE A 1 218 ? -4.351 -16.185 0.849 1.00 95.94 218 PHE A O 1
ATOM 1746 N N . TYR A 1 219 ? -6.546 -15.776 0.949 1.00 97.56 219 TYR A N 1
ATOM 1747 C CA . TYR A 1 219 ? -6.649 -15.641 -0.502 1.00 97.56 219 TYR A CA 1
ATOM 1748 C C . TYR A 1 219 ? -5.917 -14.402 -1.003 1.00 97.56 219 TYR A C 1
ATOM 1750 O O . TYR A 1 219 ? -5.252 -14.482 -2.029 1.00 97.56 219 TYR A O 1
ATOM 1758 N 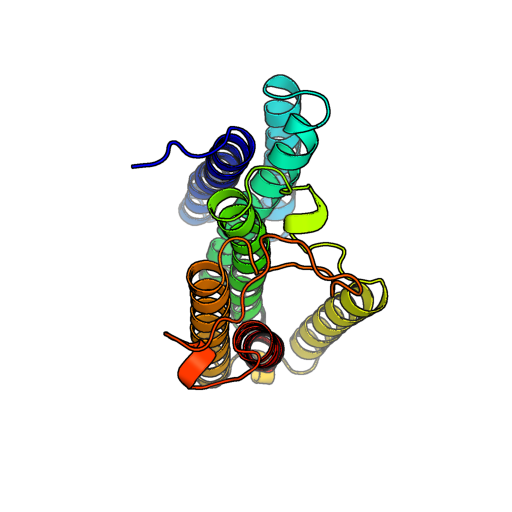N . TRP A 1 220 ? -5.959 -13.290 -0.265 1.00 97.38 220 TRP A N 1
ATOM 1759 C CA . TRP A 1 220 ? -5.172 -12.108 -0.602 1.00 97.38 220 TRP A CA 1
ATOM 1760 C C . TRP A 1 220 ? -3.669 -12.420 -0.679 1.00 97.38 220 TRP A C 1
ATOM 1762 O O . TRP A 1 220 ? -3.038 -12.061 -1.667 1.00 97.38 220 TRP A O 1
ATOM 1772 N N . SER A 1 221 ? -3.095 -13.147 0.288 1.00 94.19 221 SER A N 1
ATOM 1773 C CA . SER A 1 221 ? -1.659 -13.468 0.278 1.00 94.19 221 SER A CA 1
ATOM 1774 C C . SER A 1 221 ? -1.271 -14.445 -0.834 1.00 94.19 221 SER A C 1
ATOM 1776 O O . SER A 1 221 ? -0.195 -14.318 -1.409 1.00 94.19 221 SER A O 1
ATOM 1778 N N . VAL A 1 222 ? -2.148 -15.386 -1.190 1.00 95.25 222 VAL A N 1
ATOM 1779 C CA . VAL A 1 222 ? -1.958 -16.233 -2.380 1.00 95.25 222 VAL A CA 1
ATOM 1780 C C . VAL A 1 222 ? -2.047 -15.391 -3.655 1.00 95.25 222 VAL A C 1
ATOM 1782 O O . VAL A 1 222 ? -1.216 -15.523 -4.552 1.00 95.25 222 VAL A O 1
ATOM 1785 N N . GLY A 1 223 ? -3.026 -14.489 -3.728 1.00 96.56 223 GLY A N 1
ATOM 1786 C CA . GLY A 1 223 ? -3.244 -13.599 -4.863 1.00 96.56 223 GLY A CA 1
ATOM 1787 C C . GLY A 1 223 ? -2.049 -12.690 -5.149 1.00 96.56 223 GLY A C 1
ATOM 1788 O O . GLY A 1 223 ? -1.745 -12.462 -6.318 1.00 96.56 223 GLY A O 1
ATOM 1789 N N . THR A 1 224 ? -1.326 -12.220 -4.122 1.00 95.12 224 THR A N 1
ATOM 1790 C CA . THR A 1 224 ? -0.127 -11.389 -4.332 1.00 95.12 224 THR A CA 1
ATOM 1791 C C . THR A 1 224 ? 0.991 -12.163 -5.025 1.00 95.12 224 THR A C 1
ATOM 1793 O O . THR A 1 224 ? 1.672 -11.598 -5.879 1.00 95.12 224 THR A O 1
ATOM 1796 N N . GLN A 1 225 ? 1.138 -13.460 -4.738 1.00 94.12 225 GLN A N 1
ATOM 1797 C CA . GLN A 1 225 ? 2.102 -14.318 -5.430 1.00 94.12 225 GLN A CA 1
ATOM 1798 C C . GLN A 1 225 ? 1.631 -14.674 -6.838 1.00 94.12 225 GLN A C 1
ATOM 1800 O O . GLN A 1 225 ? 2.399 -14.528 -7.780 1.00 94.12 225 GLN A O 1
ATOM 1805 N N . VAL A 1 226 ? 0.356 -15.032 -7.028 1.00 93.31 226 VAL A N 1
ATOM 1806 C CA . VAL A 1 226 ? -0.200 -15.260 -8.377 1.00 93.31 226 VAL A CA 1
ATOM 1807 C C . VAL A 1 226 ? -0.038 -14.012 -9.250 1.00 93.31 226 VAL A C 1
ATOM 1809 O O . VAL A 1 226 ? 0.327 -14.122 -10.417 1.00 93.31 226 VAL A O 1
ATOM 1812 N N . CYS A 1 227 ? -0.230 -12.822 -8.669 1.00 91.88 227 CYS A N 1
ATOM 1813 C CA . CYS A 1 227 ? 0.014 -11.555 -9.346 1.00 91.88 227 CYS A CA 1
ATOM 1814 C C . CYS A 1 227 ? 1.458 -11.453 -9.853 1.00 91.88 227 CYS A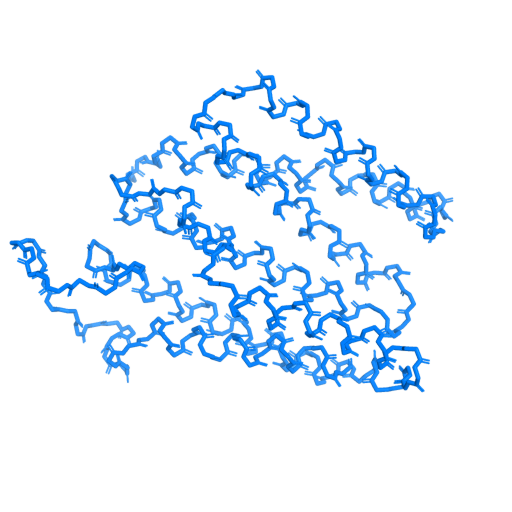 C 1
ATOM 1816 O O . CYS A 1 227 ? 1.636 -10.971 -10.964 1.00 91.88 227 CYS A O 1
ATOM 1818 N N . ASN A 1 228 ? 2.444 -11.909 -9.070 1.00 85.69 228 ASN A N 1
ATOM 1819 C CA . ASN A 1 228 ? 3.881 -11.797 -9.346 1.00 85.69 228 ASN A CA 1
ATOM 1820 C C . ASN A 1 228 ? 4.482 -12.960 -10.148 1.00 85.69 228 ASN A C 1
ATOM 1822 O O . ASN A 1 228 ? 5.539 -12.774 -10.738 1.00 85.69 228 ASN A O 1
ATOM 1826 N N . ILE A 1 229 ? 3.861 -14.143 -10.173 1.00 71.94 229 ILE A N 1
ATOM 1827 C CA . ILE A 1 229 ? 4.340 -15.353 -10.883 1.00 71.94 229 ILE A CA 1
ATOM 1828 C C . ILE A 1 229 ? 4.151 -15.246 -12.411 1.00 71.94 229 ILE A C 1
ATOM 1830 O O . ILE A 1 229 ? 4.584 -16.113 -13.167 1.00 71.94 229 ILE A O 1
ATOM 1834 N N . SER A 1 230 ? 3.546 -14.151 -12.872 1.00 58.53 230 SER A N 1
ATOM 1835 C CA . SER A 1 230 ? 3.203 -13.899 -14.275 1.00 58.53 230 SER A CA 1
ATOM 1836 C C . SER A 1 230 ? 3.954 -12.729 -14.856 1.00 58.53 230 SER A C 1
ATOM 1838 O O . SER A 1 230 ? 4.508 -11.937 -14.062 1.00 58.53 230 SER A O 1
#

pLDDT: mean 93.27, std 6.68, range [46.5, 98.62]